Protein AF-A0A3M2TG57-F1 (afdb_monomer_lite)

Secondary structure (DSSP, 8-state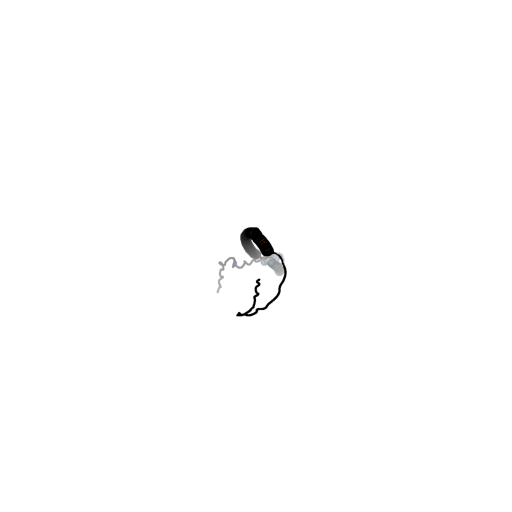):
-PPP------S-GGGSPPP------HHHHHHHHHHTT--HHHHHHHHHHHHHHHHHHHHHHHHH---HHHHHHHHHHHHHHHHHHHHHHHHHHHHHHHHHHHHHHHHHHHHHHHHHHHHHHHHHHHHHHHHHHHHHHHHHHHHHHHHHHHHHHHHHHHHHHHHHHHHHHHHHHHHHHHHHHHHHHHHHHHHHHHHHHHHHHHHHHHHHTTS--------------------------------------

Sequence (249 aa):
MPSQASTTSDAPPHLKPAPYVHHFDTYSLVRDLSKGGFTDDQSITVMKAVRGRLHNNLDLAKHSLISKSDVENESYLFQAACSELQSSLQTARTSEMQTQRASRTQLQHETDILSQRLNQELAGLKDDIKGMFNDHKMTTREHQRSIDTSVQELNYKITVSLNSDGKSEIEGLRWILTRRAAFAIAISAAMIIAFLKYNSMYKARKTEEAQKPKEPPAAEEVAEPRSVRDAALQSAAIIPEAHISESLG

Radius of gyration: 85.15 Å; chains: 1; bounding box: 132×45×233 Å

Structure (mmCIF, N/CA/C/O backbone):
data_AF-A0A3M2TG57-F1
#
_entry.id   AF-A0A3M2TG57-F1
#
loop_
_atom_site.group_PDB
_atom_site.id
_atom_site.type_symbol
_atom_site.label_atom_id
_atom_site.label_alt_id
_atom_site.label_comp_id
_atom_site.label_asym_id
_atom_site.label_entity_id
_atom_site.label_seq_id
_atom_site.pdbx_PDB_ins_code
_atom_site.Cartn_x
_atom_site.Cartn_y
_atom_site.Cartn_z
_atom_site.occupancy
_atom_site.B_iso_or_equiv
_atom_site.auth_seq_id
_atom_site.auth_comp_id
_atom_site.auth_asym_id
_atom_site.auth_atom_id
_atom_site.pdbx_PDB_model_num
ATOM 1 N N . MET A 1 1 ? -42.686 -39.644 77.410 1.00 38.31 1 MET A N 1
ATOM 2 C CA . MET A 1 1 ? -41.248 -39.290 77.458 1.00 38.31 1 MET A CA 1
ATOM 3 C C . MET A 1 1 ? -41.086 -37.851 76.991 1.00 38.31 1 MET A C 1
ATOM 5 O O . MET A 1 1 ? -41.834 -37.473 76.095 1.00 38.31 1 MET A O 1
ATOM 9 N N . PRO A 1 2 ? -40.171 -37.054 77.566 1.00 41.94 2 PRO A N 1
ATOM 10 C CA . PRO A 1 2 ? -39.850 -35.731 77.041 1.00 41.94 2 PRO A CA 1
ATOM 11 C C . PRO A 1 2 ? -38.943 -35.867 75.809 1.00 41.94 2 PRO A C 1
ATOM 13 O O . PRO A 1 2 ? -37.874 -36.468 75.898 1.00 41.94 2 PRO A O 1
ATOM 16 N N . SER A 1 3 ? -39.358 -35.315 74.667 1.00 44.16 3 SER A N 1
ATOM 17 C CA . SER A 1 3 ? -38.444 -35.127 73.533 1.00 44.16 3 SER A CA 1
ATOM 18 C C . SER A 1 3 ? -37.586 -33.890 73.797 1.00 44.16 3 SER A C 1
ATOM 20 O O . SER A 1 3 ? -38.110 -32.866 74.240 1.00 44.16 3 SER A O 1
ATOM 22 N N . GLN A 1 4 ? -36.275 -33.988 73.591 1.00 43.84 4 GLN A N 1
ATOM 23 C CA . GLN A 1 4 ? -35.340 -32.922 73.955 1.00 43.84 4 GLN A CA 1
ATOM 24 C C . GLN A 1 4 ? -35.357 -31.792 72.920 1.00 43.84 4 GLN A C 1
ATOM 26 O O . GLN A 1 4 ? -35.354 -32.039 71.716 1.00 43.84 4 GLN A O 1
ATOM 31 N N . ALA A 1 5 ? -35.322 -30.543 73.388 1.00 49.34 5 ALA A N 1
ATOM 32 C CA . ALA A 1 5 ? -35.118 -29.388 72.522 1.00 49.34 5 ALA A CA 1
ATOM 33 C C . ALA A 1 5 ? -33.648 -29.339 72.070 1.00 49.34 5 ALA A C 1
ATOM 35 O O . ALA A 1 5 ? -32.765 -28.966 72.841 1.00 49.34 5 ALA A O 1
ATOM 36 N N . SER A 1 6 ? -33.380 -29.731 70.824 1.00 45.38 6 SER A N 1
ATOM 37 C CA . SER A 1 6 ? -32.041 -29.694 70.232 1.00 45.38 6 SER A CA 1
ATOM 38 C C . SER A 1 6 ? -31.554 -28.251 70.057 1.00 45.38 6 SER A C 1
ATOM 40 O O . SER A 1 6 ? -32.124 -27.488 69.275 1.00 45.38 6 SER A O 1
ATOM 42 N N . THR A 1 7 ? -30.485 -27.875 70.756 1.00 51.09 7 THR A N 1
ATOM 43 C CA . THR A 1 7 ? -29.907 -26.524 70.724 1.00 51.09 7 THR A CA 1
ATOM 44 C C . THR A 1 7 ? -29.147 -26.260 69.420 1.00 51.09 7 THR A C 1
ATOM 46 O O . THR A 1 7 ? -27.980 -26.624 69.284 1.00 51.09 7 THR A O 1
ATOM 49 N N . THR A 1 8 ? -29.783 -25.591 68.458 1.00 52.75 8 THR A N 1
ATOM 50 C CA . THR A 1 8 ? -29.187 -25.223 67.159 1.00 52.75 8 THR A CA 1
ATOM 51 C C . THR A 1 8 ? -28.302 -23.969 67.260 1.00 52.75 8 THR A C 1
ATOM 53 O O . THR A 1 8 ? -28.629 -22.913 66.713 1.00 52.75 8 THR A O 1
ATOM 56 N N . SER A 1 9 ? -27.189 -24.047 67.994 1.00 57.78 9 SER A N 1
ATOM 57 C CA . SER A 1 9 ? -26.286 -22.905 68.224 1.00 57.78 9 SER A CA 1
ATOM 58 C C . SER A 1 9 ? -25.354 -22.596 67.041 1.00 57.78 9 SER A C 1
ATOM 60 O O . SER A 1 9 ? -25.116 -21.421 66.736 1.00 57.78 9 SER A O 1
ATOM 62 N N . ASP A 1 10 ? -24.877 -23.634 66.349 1.00 60.12 10 ASP A N 1
ATOM 63 C CA . ASP A 1 10 ? -23.669 -23.589 65.505 1.00 60.12 10 ASP A CA 1
ATOM 64 C C . ASP A 1 10 ? -23.936 -23.576 63.983 1.00 60.12 10 ASP A C 1
ATOM 66 O O . ASP A 1 10 ? -23.156 -24.064 63.172 1.00 60.12 10 ASP A O 1
ATOM 70 N N . ALA A 1 11 ? -25.079 -23.020 63.570 1.00 59.75 11 ALA A N 1
ATOM 71 C CA . ALA A 1 11 ? -25.351 -22.751 62.157 1.00 59.75 11 ALA A CA 1
ATOM 72 C C . ALA A 1 11 ? -24.683 -21.429 61.705 1.00 59.75 11 ALA A C 1
ATOM 74 O O . ALA A 1 11 ? -24.746 -20.442 62.458 1.00 59.75 11 ALA A O 1
ATOM 75 N N . PRO A 1 12 ? -24.124 -21.356 60.475 1.00 65.06 12 PRO A N 1
ATOM 76 C CA . PRO A 1 12 ? -23.645 -20.109 59.879 1.00 65.06 12 PRO A CA 1
ATOM 77 C C . PRO A 1 12 ? -24.710 -19.000 59.918 1.00 65.06 12 PRO A C 1
ATOM 79 O O . PRO A 1 12 ? -25.906 -19.298 59.851 1.00 65.06 12 PRO A O 1
ATOM 82 N N . PRO 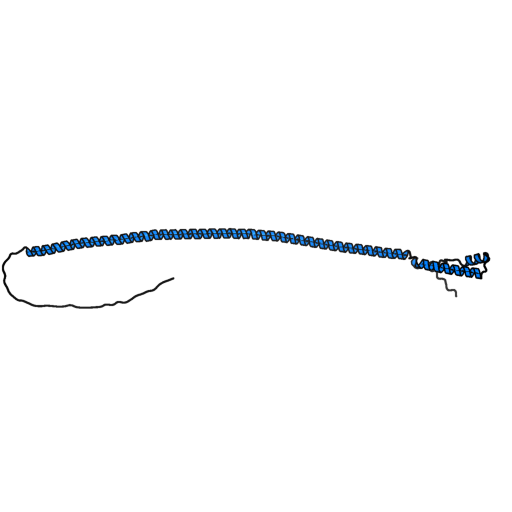A 1 13 ? -24.327 -17.710 59.988 1.00 63.16 13 PRO A N 1
ATOM 83 C CA . PRO A 1 13 ? -25.283 -16.615 60.182 1.00 63.16 13 PRO A CA 1
ATOM 84 C C . PRO A 1 13 ? -26.332 -16.491 59.063 1.00 63.16 13 PRO A C 1
ATOM 86 O O . PRO A 1 13 ? -27.421 -15.993 59.318 1.00 63.16 13 PRO A O 1
ATOM 89 N N . HIS A 1 14 ? -26.042 -16.996 57.859 1.00 62.19 14 HIS A N 1
ATOM 90 C CA . HIS A 1 14 ? -26.961 -17.037 56.716 1.00 62.19 14 HIS A CA 1
ATOM 91 C C . HIS A 1 14 ? -27.919 -18.252 56.705 1.00 62.19 14 HIS A C 1
ATOM 93 O O . HIS A 1 14 ? -28.794 -18.317 55.849 1.00 62.19 14 HIS A O 1
ATOM 99 N N . LEU A 1 15 ? -27.791 -19.199 57.646 1.00 65.00 15 LEU A N 1
ATOM 100 C CA . LEU A 1 15 ? -28.699 -20.351 57.816 1.00 65.00 15 LEU A CA 1
ATOM 101 C C . LEU A 1 15 ? -29.698 -20.178 58.976 1.00 65.00 15 LEU A C 1
ATOM 103 O O . LEU A 1 15 ? -30.540 -21.047 59.204 1.00 65.00 15 LEU A O 1
ATOM 107 N N . LYS A 1 16 ? -29.610 -19.082 59.737 1.00 64.62 16 LYS A N 1
ATOM 108 C CA . LYS A 1 16 ? -30.504 -18.819 60.871 1.00 64.62 16 LYS A CA 1
ATOM 109 C C . LYS A 1 16 ? -31.795 -18.161 60.357 1.00 64.62 16 LYS A C 1
ATOM 111 O O . LYS A 1 16 ? -31.700 -17.131 59.690 1.00 64.62 16 LYS A O 1
ATOM 116 N N . PRO A 1 17 ? -32.994 -18.714 60.638 1.00 66.94 17 PRO A N 1
ATOM 117 C CA . PRO A 1 17 ? -34.244 -18.080 60.230 1.00 66.94 17 PRO A CA 1
ATOM 118 C C . PRO A 1 17 ? -34.357 -16.700 60.884 1.00 66.94 17 PRO A C 1
ATOM 120 O O . PRO A 1 17 ? -34.005 -16.533 62.054 1.00 66.94 17 PRO A O 1
ATOM 123 N N . ALA A 1 18 ? -34.835 -15.712 60.124 1.00 68.62 18 ALA A N 1
ATOM 124 C CA . ALA A 1 18 ? -34.947 -14.339 60.605 1.00 68.62 18 ALA A CA 1
ATOM 125 C C . ALA A 1 18 ? -35.789 -14.280 61.901 1.00 68.62 18 ALA A C 1
ATOM 127 O O . ALA A 1 18 ? -36.860 -14.897 61.945 1.00 68.62 18 ALA A O 1
ATOM 128 N N . PRO A 1 19 ? -35.347 -13.556 62.951 1.00 75.06 19 PRO A N 1
ATOM 129 C CA . PRO A 1 19 ? -36.103 -13.438 64.193 1.00 75.06 19 PRO A CA 1
ATOM 130 C C . PRO A 1 19 ? -37.536 -12.963 63.937 1.00 75.06 19 PRO A C 1
ATOM 132 O O . PRO A 1 19 ? -37.755 -11.989 63.216 1.00 75.06 19 PRO A O 1
ATOM 135 N N . TYR A 1 20 ? -38.520 -13.641 64.531 1.00 70.81 20 TYR A N 1
ATOM 136 C CA . TYR A 1 20 ? -39.930 -13.314 64.328 1.00 70.81 20 TYR A CA 1
ATOM 137 C C . TYR A 1 20 ? -40.293 -11.995 65.031 1.00 70.81 20 TYR A C 1
ATOM 139 O O . TYR A 1 20 ? -40.631 -11.966 66.215 1.00 70.81 20 TYR A O 1
ATOM 147 N N . VAL A 1 21 ? -40.202 -10.885 64.295 1.00 78.50 21 VAL A N 1
ATOM 148 C CA . VAL A 1 21 ? -40.555 -9.550 64.791 1.00 78.50 21 VAL A CA 1
ATOM 149 C C . VAL A 1 21 ? -42.075 -9.427 64.912 1.00 78.50 21 VAL A C 1
ATOM 151 O O . VAL A 1 21 ? -42.814 -9.515 63.931 1.00 78.50 21 VAL A O 1
ATOM 154 N N . HIS A 1 22 ? -42.558 -9.190 66.131 1.00 79.94 22 HIS A N 1
ATOM 155 C CA . HIS A 1 22 ? -43.978 -8.993 66.406 1.00 79.94 22 HIS A CA 1
ATOM 156 C C . HIS A 1 22 ? -44.369 -7.516 66.233 1.00 79.94 22 HIS A C 1
ATOM 158 O O . HIS A 1 22 ? -44.373 -6.740 67.185 1.00 79.94 22 HIS A O 1
ATOM 164 N N . HIS A 1 23 ? -44.705 -7.133 65.000 1.00 81.31 23 HIS A N 1
ATOM 165 C CA . HIS A 1 23 ? -44.923 -5.743 64.568 1.00 81.31 23 HIS A CA 1
ATOM 166 C C . HIS A 1 23 ? -46.059 -4.964 65.275 1.00 81.31 23 HIS A C 1
ATOM 168 O O . HIS A 1 23 ? -46.211 -3.773 65.016 1.00 81.31 23 HIS A O 1
ATOM 174 N N . PHE A 1 24 ? -46.894 -5.598 66.112 1.00 89.19 24 PHE A N 1
ATOM 175 C CA . PHE A 1 24 ? -48.086 -4.962 66.692 1.00 89.19 24 PHE A CA 1
ATOM 176 C C . PHE A 1 24 ? -48.558 -5.639 67.989 1.00 89.19 24 PHE A C 1
ATOM 178 O O . PHE A 1 24 ? -49.204 -6.685 67.938 1.00 89.19 24 PHE A O 1
ATOM 185 N N . ASP A 1 25 ? -48.265 -5.056 69.158 1.00 91.19 25 ASP A N 1
ATOM 186 C CA . ASP A 1 25 ? -48.760 -5.568 70.447 1.00 91.19 25 ASP A CA 1
ATOM 187 C C . ASP A 1 25 ? -50.284 -5.392 70.579 1.00 91.19 25 ASP A C 1
ATOM 189 O O . ASP A 1 25 ? -50.805 -4.303 70.822 1.00 91.19 25 ASP A O 1
ATOM 193 N N . THR A 1 26 ? -51.003 -6.507 70.456 1.00 91.12 26 THR A N 1
ATOM 194 C CA . THR A 1 26 ? -52.459 -6.548 70.607 1.00 91.12 26 THR A CA 1
ATOM 195 C C . THR A 1 26 ? -52.948 -6.794 72.027 1.00 91.12 26 THR A C 1
ATOM 197 O O . THR A 1 26 ? -54.145 -6.658 72.264 1.00 91.12 26 THR A O 1
ATOM 200 N N . TYR A 1 27 ? -52.070 -7.156 72.963 1.00 90.81 27 TYR A N 1
ATOM 201 C CA . TYR A 1 27 ? -52.441 -7.323 74.367 1.00 90.81 27 TYR A CA 1
ATOM 202 C C . TYR A 1 27 ? -52.501 -5.965 75.070 1.00 90.81 27 TYR A C 1
ATOM 204 O O . TYR A 1 27 ? -53.526 -5.644 75.675 1.00 90.81 27 TYR A O 1
ATOM 212 N N . SER A 1 28 ? -51.464 -5.129 74.928 1.00 90.75 28 SER A N 1
ATOM 213 C CA . SER A 1 28 ? -51.485 -3.784 75.522 1.00 90.75 28 SER A CA 1
ATOM 214 C C . SER A 1 28 ? -52.604 -2.926 74.932 1.00 90.75 28 SER A C 1
ATOM 216 O O . SER A 1 28 ? -53.353 -2.331 75.699 1.00 90.75 28 SER A O 1
ATOM 218 N N . LEU A 1 29 ? -52.819 -2.953 73.608 1.00 91.81 29 LEU A N 1
ATOM 219 C CA . LEU A 1 29 ? -53.899 -2.182 72.979 1.00 91.81 29 LEU A CA 1
ATOM 220 C C . LEU A 1 29 ? -55.292 -2.543 73.526 1.00 91.81 29 LEU A C 1
ATOM 222 O O . LEU A 1 29 ? -56.057 -1.647 73.867 1.00 91.81 29 LEU A O 1
ATOM 226 N N . VAL A 1 30 ? -55.629 -3.835 73.641 1.00 93.94 30 VAL A N 1
ATOM 227 C CA . VAL A 1 30 ? -56.935 -4.258 74.188 1.00 93.94 30 VAL A CA 1
ATOM 228 C C . VAL A 1 30 ? -57.058 -3.868 75.661 1.00 93.94 30 VAL A C 1
ATOM 230 O O . VAL A 1 30 ? -58.085 -3.331 76.067 1.00 93.94 30 VAL A O 1
ATOM 233 N N . ARG A 1 31 ? -55.996 -4.069 76.450 1.00 92.56 31 ARG A N 1
ATOM 234 C CA . ARG A 1 31 ? -55.959 -3.702 77.872 1.00 92.56 31 ARG A CA 1
ATOM 235 C C . ARG A 1 31 ? -56.132 -2.197 78.093 1.00 92.56 31 ARG A C 1
ATOM 237 O O . ARG A 1 31 ? -56.771 -1.801 79.064 1.00 92.56 31 ARG A O 1
ATOM 244 N N . ASP A 1 32 ? -55.575 -1.366 77.220 1.00 92.94 32 ASP A N 1
ATOM 245 C CA . ASP A 1 32 ? -55.619 0.088 77.369 1.00 92.94 32 ASP A CA 1
ATOM 246 C C . ASP A 1 32 ? -56.917 0.700 76.800 1.00 92.94 32 ASP A C 1
ATOM 248 O O . ASP A 1 32 ? -57.403 1.683 77.358 1.00 92.94 32 ASP A O 1
ATOM 252 N N . LEU A 1 33 ? -57.566 0.069 75.809 1.00 91.62 33 LEU A N 1
ATOM 253 C CA . LEU A 1 33 ? -58.955 0.393 75.432 1.00 91.62 33 LEU A CA 1
ATOM 254 C C . LEU A 1 33 ? -59.965 -0.005 76.523 1.00 91.62 33 LEU A C 1
ATOM 256 O O . LEU A 1 33 ? -60.854 0.786 76.833 1.00 91.62 33 LEU A O 1
ATOM 260 N N . SER A 1 34 ? -59.798 -1.177 77.144 1.00 90.69 34 SER A N 1
ATOM 261 C CA . SER A 1 34 ? -60.660 -1.651 78.240 1.00 90.69 34 SER A CA 1
ATOM 262 C C . SER A 1 34 ? -60.588 -0.707 79.459 1.00 90.69 34 SER A C 1
ATOM 264 O O . SER A 1 34 ? -61.613 -0.256 79.970 1.00 90.69 34 SER A O 1
ATOM 266 N N . LYS A 1 35 ? -59.382 -0.237 79.835 1.00 92.75 35 LYS A N 1
ATOM 267 C CA . LYS A 1 35 ? -59.206 0.876 80.803 1.00 92.75 35 LYS A CA 1
ATOM 268 C C . LYS A 1 35 ? -59.867 2.189 80.363 1.00 92.75 35 LYS A C 1
ATOM 270 O O . LYS A 1 35 ? -60.261 2.981 81.212 1.00 92.75 35 LYS A O 1
ATOM 275 N N . GLY A 1 36 ? -59.941 2.439 79.056 1.00 89.06 36 GLY A N 1
ATOM 276 C CA . GLY A 1 36 ? -60.550 3.629 78.457 1.00 89.06 36 GLY A CA 1
ATOM 277 C C . GLY A 1 36 ? -62.083 3.634 78.455 1.00 89.06 36 GLY A C 1
ATOM 278 O O . GLY A 1 36 ? -62.670 4.580 77.935 1.00 89.06 36 GLY A O 1
ATOM 279 N N . GLY A 1 37 ? -62.735 2.608 79.015 1.00 90.44 37 GLY A N 1
ATOM 280 C CA . GLY A 1 37 ? -64.195 2.513 79.109 1.00 90.44 37 GLY A CA 1
ATOM 281 C C . GLY A 1 37 ? -64.879 1.826 77.923 1.00 90.44 37 GLY A C 1
ATOM 282 O O . GLY A 1 37 ? -66.108 1.818 77.861 1.00 90.44 37 GLY A O 1
ATOM 283 N N . PHE A 1 38 ? -64.120 1.233 76.996 1.00 91.56 38 PHE A N 1
ATOM 284 C CA . PHE A 1 38 ? -64.674 0.332 75.981 1.00 91.56 38 PHE A CA 1
ATOM 285 C C . PHE A 1 38 ? -64.942 -1.050 76.582 1.00 91.56 38 PHE A C 1
ATOM 287 O O . PHE A 1 38 ? -64.195 -1.512 77.443 1.00 91.56 38 PHE A O 1
ATOM 294 N N . THR A 1 39 ? -65.964 -1.759 76.095 1.00 93.38 39 THR A N 1
ATOM 295 C CA . THR A 1 39 ? -66.133 -3.176 76.461 1.00 93.38 39 THR A CA 1
ATOM 296 C C . THR A 1 39 ? -65.031 -4.031 75.830 1.00 93.38 39 THR A C 1
ATOM 298 O O . THR A 1 39 ? -64.423 -3.643 74.826 1.00 93.38 39 THR A O 1
ATOM 301 N N . ASP A 1 40 ? -64.769 -5.219 76.376 1.00 89.81 40 ASP A N 1
ATOM 302 C CA . ASP A 1 40 ? -63.719 -6.092 75.839 1.00 89.81 40 ASP A CA 1
ATOM 303 C C . ASP A 1 40 ? -64.014 -6.525 74.389 1.00 89.81 40 ASP A C 1
ATOM 305 O O . ASP A 1 40 ? -63.113 -6.495 73.553 1.00 89.81 40 ASP A O 1
ATOM 309 N N . ASP A 1 41 ? -65.274 -6.802 74.031 1.00 92.38 41 ASP A N 1
ATOM 310 C CA . ASP A 1 41 ? -65.673 -7.105 72.645 1.00 92.38 41 ASP A CA 1
ATOM 311 C C . ASP A 1 41 ? -65.427 -5.932 71.681 1.00 92.38 41 ASP A C 1
ATOM 313 O O . ASP A 1 41 ? -64.948 -6.130 70.557 1.00 92.38 41 ASP A O 1
ATOM 317 N N . GLN A 1 42 ? -65.704 -4.696 72.113 1.00 93.44 42 GLN A N 1
ATOM 318 C CA . GLN A 1 42 ? -65.393 -3.490 71.339 1.00 93.44 42 GLN A CA 1
ATOM 319 C C . GLN A 1 42 ? -63.875 -3.325 71.186 1.00 93.44 42 GLN A C 1
ATOM 321 O O . GLN A 1 42 ? -63.384 -3.122 70.074 1.00 93.44 42 GLN A O 1
ATOM 326 N N . SER A 1 43 ? -63.127 -3.498 72.276 1.00 94.38 43 SER A N 1
ATOM 327 C CA . SER A 1 43 ? -61.664 -3.401 72.322 1.00 94.38 43 SER A CA 1
ATOM 328 C C . SER A 1 43 ? -60.993 -4.429 71.403 1.00 94.38 43 SER A C 1
ATOM 330 O O . SER A 1 43 ? -60.105 -4.093 70.615 1.00 94.38 43 SER A O 1
ATOM 332 N N . ILE A 1 44 ? -61.471 -5.677 71.426 1.00 93.19 44 ILE A N 1
ATOM 333 C CA . ILE A 1 44 ? -61.042 -6.766 70.538 1.00 93.19 44 ILE A CA 1
ATOM 334 C C . ILE A 1 44 ? -61.401 -6.457 69.077 1.00 93.19 44 ILE A C 1
ATOM 336 O O . ILE A 1 44 ? -60.607 -6.742 68.178 1.00 93.19 44 ILE A O 1
ATOM 340 N N . THR A 1 45 ? -62.569 -5.866 68.816 1.00 95.00 45 THR A N 1
ATOM 341 C CA . THR A 1 45 ? -63.011 -5.510 67.457 1.00 95.00 45 THR A CA 1
ATOM 342 C C . THR A 1 45 ? -62.162 -4.384 66.861 1.00 95.00 45 THR A C 1
ATOM 344 O O . THR A 1 45 ? -61.684 -4.517 65.731 1.00 95.00 45 THR A O 1
ATOM 347 N N . VAL A 1 46 ? -61.879 -3.326 67.627 1.00 93.19 46 VAL A N 1
ATOM 348 C CA . VAL A 1 46 ? -60.974 -2.242 67.205 1.00 93.19 46 VAL A CA 1
ATOM 349 C C . VAL A 1 46 ? -59.555 -2.775 66.989 1.00 93.19 46 VAL A C 1
ATOM 351 O O . VAL A 1 46 ? -58.958 -2.509 65.946 1.00 93.19 46 VAL A O 1
ATOM 354 N N . MET A 1 47 ? -59.034 -3.605 67.899 1.00 94.19 47 MET A N 1
ATOM 355 C CA . MET A 1 47 ? -57.727 -4.253 67.735 1.00 94.19 47 MET A CA 1
ATOM 356 C C . MET A 1 47 ? -57.644 -5.085 66.445 1.00 94.19 47 MET A C 1
ATOM 358 O O . MET A 1 47 ? -56.654 -4.974 65.718 1.00 94.19 47 MET A O 1
ATOM 362 N N . LYS A 1 48 ? -58.681 -5.868 66.111 1.00 93.94 48 LYS A N 1
ATOM 363 C CA . LYS A 1 48 ? -58.746 -6.637 64.853 1.00 93.94 48 LYS A CA 1
ATOM 364 C C . LYS A 1 48 ? -58.732 -5.718 63.625 1.00 93.94 48 LYS A C 1
ATOM 366 O O . LYS A 1 48 ? -57.997 -5.995 62.677 1.00 93.94 48 LYS A O 1
ATOM 371 N N . ALA A 1 49 ? -59.486 -4.617 63.652 1.00 93.69 49 ALA A N 1
ATOM 372 C CA . ALA A 1 49 ? -59.529 -3.645 62.558 1.00 93.69 49 ALA A CA 1
ATOM 373 C C . ALA A 1 49 ? -58.175 -2.941 62.341 1.00 93.69 49 ALA A C 1
ATOM 375 O O . ALA A 1 49 ? -57.712 -2.835 61.202 1.00 93.69 49 ALA A O 1
ATOM 376 N N . VAL A 1 50 ? -57.502 -2.524 63.421 1.00 92.94 50 VAL A N 1
ATOM 377 C CA . VAL A 1 50 ? -56.157 -1.925 63.355 1.00 92.94 50 VAL A CA 1
ATOM 378 C C . VAL A 1 50 ? -55.125 -2.951 62.875 1.00 92.94 50 VAL A C 1
ATOM 380 O O . VAL A 1 50 ? -54.345 -2.635 61.978 1.00 92.94 50 VAL A O 1
ATOM 383 N N . ARG A 1 51 ? -55.168 -4.200 63.374 1.00 92.38 51 ARG A N 1
ATOM 384 C CA . ARG A 1 51 ? -54.295 -5.296 62.907 1.00 92.38 51 ARG A CA 1
ATOM 385 C C . ARG A 1 51 ? -54.429 -5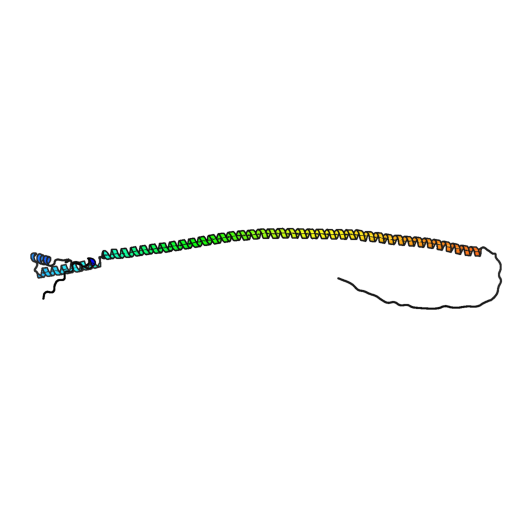.509 61.397 1.00 92.38 51 ARG A C 1
ATOM 387 O O . ARG A 1 51 ? -53.416 -5.602 60.713 1.00 92.38 51 ARG A O 1
ATOM 394 N N . GLY A 1 52 ? -55.660 -5.557 60.878 1.00 92.38 52 GLY A N 1
ATOM 395 C CA . GLY A 1 52 ? -55.928 -5.723 59.445 1.00 92.38 52 GLY A CA 1
ATOM 396 C C . GLY A 1 52 ? -55.437 -4.543 58.602 1.00 92.38 52 GLY A C 1
ATOM 397 O O . GLY A 1 52 ? -54.759 -4.742 57.597 1.00 92.38 52 GLY A O 1
ATOM 398 N N . ARG A 1 53 ? -55.700 -3.301 59.035 1.00 93.12 53 ARG A N 1
ATOM 399 C CA . ARG A 1 53 ? -55.191 -2.093 58.358 1.00 93.12 53 ARG A CA 1
ATOM 400 C C . ARG A 1 53 ? -53.664 -2.057 58.298 1.00 93.12 53 ARG A C 1
ATOM 402 O O . ARG A 1 53 ? -53.116 -1.767 57.236 1.00 93.12 53 ARG A O 1
ATOM 409 N N . LEU A 1 54 ? -52.998 -2.363 59.412 1.00 91.81 54 LEU A N 1
ATOM 410 C CA . LEU A 1 54 ? -51.540 -2.399 59.493 1.00 91.81 54 LEU A CA 1
ATOM 411 C C . LEU A 1 54 ? -50.957 -3.520 58.627 1.00 91.81 54 LEU A C 1
ATOM 413 O O . LEU A 1 54 ? -50.008 -3.272 57.893 1.00 91.81 54 LEU A O 1
ATOM 417 N N . HIS A 1 55 ? -51.544 -4.721 58.664 1.00 90.56 55 HIS A N 1
ATOM 418 C CA . HIS A 1 55 ? -51.105 -5.848 57.841 1.00 90.56 55 HIS A CA 1
ATOM 419 C C . HIS A 1 55 ? -51.133 -5.494 56.349 1.00 90.56 55 HIS A C 1
ATOM 421 O O . HIS A 1 55 ? -50.096 -5.575 55.701 1.00 90.56 55 HIS A O 1
ATOM 427 N N . ASN A 1 56 ? -52.262 -4.990 55.840 1.00 90.88 56 ASN A N 1
ATOM 428 C CA . ASN A 1 56 ? -52.405 -4.622 54.427 1.00 90.88 56 ASN A CA 1
ATOM 429 C C . ASN A 1 56 ? -51.418 -3.520 53.992 1.00 90.88 56 ASN A C 1
ATOM 431 O O . ASN A 1 56 ? -50.956 -3.520 52.854 1.00 90.88 56 ASN A O 1
ATOM 435 N N . ASN A 1 57 ? -51.091 -2.570 54.876 1.00 89.81 57 ASN A N 1
ATOM 436 C CA . ASN A 1 57 ? -50.125 -1.513 54.570 1.00 89.81 57 ASN A CA 1
ATOM 437 C C . ASN A 1 57 ? -48.670 -2.015 54.608 1.00 89.81 57 ASN A C 1
ATOM 439 O O . ASN A 1 57 ? -47.877 -1.628 53.755 1.00 89.81 57 ASN A O 1
ATOM 443 N N . LEU A 1 58 ? -48.338 -2.905 55.546 1.00 88.69 58 LEU A N 1
ATOM 444 C CA . LEU A 1 58 ? -47.016 -3.527 55.668 1.00 88.69 58 LEU A CA 1
ATOM 445 C C . LEU A 1 58 ? -46.748 -4.490 54.495 1.00 88.69 58 LEU A C 1
ATOM 447 O O . LEU A 1 58 ? -45.632 -4.546 53.987 1.00 88.69 58 LEU A O 1
ATOM 451 N N . ASP A 1 59 ? -47.774 -5.195 54.017 1.00 87.00 59 ASP A N 1
ATOM 452 C CA . ASP A 1 59 ? -47.685 -6.076 52.847 1.00 87.00 59 ASP A CA 1
ATOM 453 C C . ASP A 1 59 ? -47.509 -5.283 51.539 1.00 87.00 59 ASP A C 1
ATOM 455 O O . ASP A 1 59 ? -46.603 -5.563 50.754 1.00 87.00 59 ASP A O 1
ATOM 459 N N . LEU A 1 60 ? -48.269 -4.193 51.363 1.00 89.31 60 LEU A N 1
ATOM 460 C CA . LEU A 1 60 ? -48.045 -3.232 50.275 1.00 89.31 60 LEU A CA 1
ATOM 461 C C . LEU A 1 60 ? -46.629 -2.633 50.328 1.00 89.31 60 LEU A C 1
ATOM 463 O O . LEU A 1 60 ? -45.962 -2.544 49.298 1.00 89.31 60 LEU A O 1
ATOM 467 N N . ALA A 1 61 ? -46.148 -2.265 51.521 1.00 87.06 61 ALA A N 1
ATOM 468 C CA . ALA A 1 61 ? -44.796 -1.748 51.704 1.00 87.06 61 ALA A CA 1
ATOM 469 C C . ALA A 1 61 ? -43.741 -2.779 51.269 1.00 87.06 61 ALA A C 1
ATOM 471 O O . ALA A 1 61 ? -42.875 -2.439 50.467 1.00 87.06 61 ALA A O 1
ATOM 472 N N . LYS A 1 62 ? -43.857 -4.044 51.701 1.00 83.44 62 LYS A N 1
ATOM 473 C CA . LYS A 1 62 ? -42.978 -5.148 51.267 1.00 83.44 62 LYS A CA 1
ATOM 474 C C . LYS A 1 62 ? -42.964 -5.351 49.753 1.00 83.44 62 LYS A C 1
ATOM 476 O O . LYS A 1 62 ? -41.902 -5.598 49.200 1.00 83.44 62 LYS A O 1
ATOM 481 N N . HIS A 1 63 ? -44.110 -5.235 49.082 1.00 82.12 63 HIS A N 1
ATOM 482 C CA . HIS A 1 63 ? -44.169 -5.344 47.621 1.00 82.12 63 HIS A CA 1
ATOM 483 C C . HIS A 1 63 ? -43.587 -4.121 46.891 1.00 82.12 63 HIS A C 1
ATOM 485 O O . HIS A 1 63 ? -43.145 -4.253 45.753 1.00 82.12 63 HIS A O 1
ATOM 491 N N . SER A 1 64 ? -43.565 -2.945 47.528 1.00 80.50 64 SER A N 1
ATOM 492 C CA . SER A 1 64 ? -42.975 -1.717 46.966 1.00 80.50 64 SER A CA 1
ATOM 493 C C . SER A 1 64 ? -41.480 -1.525 47.262 1.00 80.50 64 SER A C 1
ATOM 495 O O . SER A 1 64 ? -40.810 -0.766 46.563 1.00 80.50 64 SER A O 1
ATOM 497 N N . LEU A 1 65 ? -40.954 -2.181 48.301 1.00 82.88 65 LEU A N 1
ATOM 498 C CA . LEU A 1 65 ? -39.582 -2.021 48.780 1.00 82.88 65 LEU A CA 1
ATOM 499 C C . LEU A 1 65 ? -38.708 -3.179 48.289 1.00 82.88 65 LEU A C 1
ATOM 501 O O . LEU A 1 65 ? -38.718 -4.264 48.865 1.00 82.88 65 LEU A O 1
ATOM 505 N N . ILE A 1 66 ? -37.913 -2.917 47.251 1.00 80.50 66 ILE A N 1
ATOM 506 C CA . ILE A 1 66 ? -36.848 -3.825 46.803 1.00 80.50 66 ILE A CA 1
ATOM 507 C C . ILE A 1 66 ? -35.828 -3.985 47.941 1.00 80.50 66 ILE A C 1
ATOM 509 O O . ILE A 1 66 ? -35.458 -2.998 48.588 1.00 80.50 66 ILE A O 1
ATOM 513 N N . SER A 1 67 ? -35.363 -5.211 48.207 1.00 83.44 67 SER A N 1
ATOM 514 C CA . SER A 1 67 ? -34.371 -5.430 49.261 1.00 83.44 67 SER A CA 1
ATOM 515 C C . SER A 1 67 ? -33.024 -4.820 48.876 1.00 83.44 67 SER A C 1
ATOM 517 O O . SER A 1 67 ? -32.611 -4.842 47.716 1.00 83.44 67 SER A O 1
ATOM 519 N N . LYS A 1 68 ? -32.284 -4.331 49.878 1.00 86.88 68 LYS A N 1
ATOM 520 C CA . LYS A 1 68 ? -30.913 -3.830 49.698 1.00 86.88 68 LYS A CA 1
ATOM 521 C C . LYS A 1 68 ? -30.007 -4.880 49.038 1.00 86.88 68 LYS A C 1
ATOM 523 O O . LYS A 1 68 ? -29.196 -4.518 48.194 1.00 86.88 68 LYS A O 1
ATOM 528 N N . SER A 1 69 ? -30.196 -6.161 49.375 1.00 87.62 69 SER A N 1
ATOM 529 C CA . SER A 1 69 ? -29.492 -7.294 48.754 1.00 87.62 69 SER A CA 1
ATOM 530 C C . SER A 1 69 ? -29.658 -7.348 47.241 1.00 87.62 69 SER A C 1
ATOM 532 O O . SER A 1 69 ? -28.713 -7.681 46.535 1.00 87.62 69 SER A O 1
ATOM 534 N N . ASP A 1 70 ? -30.849 -7.019 46.751 1.00 89.19 70 ASP A N 1
ATOM 535 C CA . ASP A 1 70 ? -31.237 -7.251 45.365 1.00 89.19 70 ASP A CA 1
ATOM 536 C C . ASP A 1 70 ? -30.714 -6.094 44.508 1.00 89.19 70 ASP A C 1
ATOM 538 O O . ASP A 1 70 ? -30.112 -6.316 43.463 1.00 89.19 70 ASP A O 1
ATOM 542 N N . VAL A 1 71 ? -30.820 -4.858 45.017 1.00 92.69 71 VAL A N 1
ATOM 543 C CA . VAL A 1 71 ? -30.173 -3.678 44.415 1.00 92.69 71 VAL A CA 1
ATOM 544 C C . VAL A 1 71 ? -28.653 -3.857 44.353 1.00 92.69 71 VAL A C 1
ATOM 546 O O . VAL A 1 71 ? -28.042 -3.555 43.329 1.00 92.69 71 VAL A O 1
ATOM 549 N N . GLU A 1 72 ? -28.032 -4.370 45.421 1.00 93.44 72 GLU A N 1
ATOM 550 C CA . GLU A 1 72 ? -26.594 -4.652 45.425 1.00 93.44 72 GLU A CA 1
ATOM 551 C C . GLU A 1 72 ? -26.240 -5.763 44.421 1.00 93.44 72 GLU A C 1
ATOM 553 O O . GLU A 1 72 ? -25.335 -5.557 43.612 1.00 93.44 72 GLU A O 1
ATOM 558 N N . ASN A 1 73 ? -26.988 -6.873 44.378 1.00 93.81 73 ASN A N 1
ATOM 559 C CA . ASN A 1 73 ? -26.796 -7.959 43.407 1.00 93.81 73 ASN A CA 1
ATOM 560 C C . ASN A 1 73 ? -26.870 -7.473 41.952 1.00 93.81 73 ASN A C 1
ATOM 562 O O . ASN A 1 73 ? -25.926 -7.686 41.189 1.00 93.81 73 ASN A O 1
ATOM 566 N N . GLU A 1 74 ? -27.941 -6.768 41.579 1.00 94.88 74 GLU A N 1
ATOM 567 C CA . GLU A 1 74 ? -28.098 -6.244 40.218 1.00 94.88 74 GLU A CA 1
ATOM 568 C C . GLU A 1 74 ? -27.007 -5.219 39.876 1.00 94.88 74 GLU A C 1
ATOM 570 O O . GLU A 1 74 ? -26.502 -5.208 38.752 1.00 94.88 74 GLU A O 1
ATOM 575 N N . SER A 1 75 ? -26.561 -4.409 40.846 1.00 96.25 75 SER A N 1
ATOM 576 C CA . SER A 1 75 ? -25.435 -3.490 40.634 1.00 96.25 75 SER A CA 1
ATOM 577 C C . SER A 1 75 ? -24.109 -4.223 40.382 1.00 96.25 75 SER A C 1
ATOM 579 O O . SER A 1 75 ? -23.338 -3.800 39.519 1.00 96.25 75 SER A O 1
ATOM 581 N N . TYR A 1 76 ? -23.860 -5.353 41.058 1.00 97.31 76 TYR A N 1
ATOM 582 C CA . TYR A 1 76 ? -22.682 -6.190 40.810 1.00 97.31 76 TYR A CA 1
ATOM 583 C C . TYR A 1 76 ? -22.748 -6.875 39.440 1.00 97.31 76 TYR A C 1
ATOM 585 O O . TYR A 1 76 ? -21.748 -6.870 38.721 1.00 97.31 76 TYR A O 1
ATOM 593 N N . LEU A 1 77 ? -23.909 -7.412 39.049 1.00 97.94 77 LEU A N 1
ATOM 594 C CA . LEU A 1 77 ? -24.112 -8.022 37.728 1.00 97.94 77 LEU A CA 1
ATOM 595 C C . LEU A 1 77 ? -23.926 -6.997 36.600 1.00 97.94 77 LEU A C 1
ATOM 597 O O . LEU A 1 77 ? -23.202 -7.262 35.638 1.00 97.94 77 LEU A O 1
ATOM 601 N N . PHE A 1 78 ? -24.500 -5.800 36.744 1.00 98.19 78 PHE A N 1
ATOM 602 C CA . PHE A 1 78 ? -24.320 -4.704 35.791 1.00 98.19 78 PHE A CA 1
ATOM 603 C C . PHE A 1 78 ? -22.852 -4.260 35.688 1.00 98.19 78 PHE A C 1
ATOM 605 O O . PHE A 1 78 ? -22.324 -4.115 34.583 1.00 98.19 78 PHE A O 1
ATOM 612 N N . GLN A 1 79 ? -22.163 -4.092 36.822 1.00 97.88 79 GLN A N 1
ATOM 613 C CA . GLN A 1 79 ? -20.752 -3.698 36.844 1.00 97.88 79 GLN A CA 1
ATOM 614 C C . GLN A 1 79 ? -19.838 -4.776 36.233 1.00 97.88 79 GLN A C 1
ATOM 616 O O . GLN A 1 79 ? -18.880 -4.441 35.532 1.00 97.88 79 GLN A O 1
ATOM 621 N N . ALA A 1 80 ? -20.144 -6.061 36.446 1.00 98.38 80 ALA A N 1
ATOM 622 C CA . ALA A 1 80 ? -19.439 -7.174 35.813 1.00 98.38 80 ALA A CA 1
ATOM 623 C C . ALA A 1 80 ? -19.628 -7.165 34.286 1.00 98.38 80 ALA A C 1
ATOM 625 O O . ALA A 1 80 ? -18.637 -7.177 33.554 1.00 98.38 80 ALA A O 1
ATOM 626 N N . ALA A 1 81 ? -20.870 -7.036 33.808 1.00 98.25 81 ALA A N 1
ATOM 627 C CA . ALA A 1 81 ? -21.181 -6.951 32.380 1.00 98.25 81 ALA A CA 1
ATOM 628 C C . ALA A 1 81 ? -20.528 -5.727 31.706 1.00 98.25 81 ALA A C 1
ATOM 630 O O . ALA A 1 81 ? -20.020 -5.828 30.589 1.00 98.25 81 ALA A O 1
ATOM 631 N N . CYS A 1 82 ? -20.461 -4.580 32.393 1.00 98.00 82 CYS A N 1
ATOM 632 C CA . CYS A 1 82 ? -19.736 -3.402 31.905 1.00 98.00 82 CYS A CA 1
ATOM 633 C C . CYS A 1 82 ? -18.223 -3.653 31.785 1.00 98.00 82 CYS A C 1
ATOM 635 O O . CYS A 1 82 ? -17.607 -3.223 30.809 1.00 98.00 82 CYS A O 1
ATOM 637 N N . SER A 1 83 ? -17.626 -4.371 32.741 1.00 98.12 83 SER A N 1
ATOM 638 C CA . SER A 1 83 ? -16.204 -4.743 32.713 1.00 98.12 83 SER A CA 1
ATOM 639 C C . SER A 1 83 ? -15.890 -5.730 31.578 1.00 98.12 83 SER A C 1
ATOM 641 O O . SER A 1 83 ? -14.910 -5.558 30.848 1.00 98.12 83 SER A O 1
ATOM 643 N N . GLU A 1 84 ? -16.758 -6.720 31.353 1.00 98.12 84 GLU A N 1
ATOM 644 C CA . GLU A 1 84 ? -16.645 -7.670 30.238 1.00 98.12 84 GLU A CA 1
ATOM 645 C C . GLU A 1 84 ? -16.816 -6.979 28.872 1.00 98.12 84 GLU A C 1
ATOM 647 O O . GLU A 1 84 ? -16.021 -7.205 27.952 1.00 98.12 84 GLU A O 1
ATOM 652 N N . LEU A 1 85 ? -17.780 -6.061 28.748 1.00 98.25 85 LEU A N 1
ATOM 653 C CA . LEU A 1 85 ? -17.966 -5.239 27.549 1.00 98.25 85 LEU A CA 1
ATOM 654 C C . LEU A 1 85 ? -16.753 -4.329 27.282 1.00 98.25 85 LEU A C 1
ATOM 656 O O . LEU A 1 85 ? -16.315 -4.197 26.140 1.00 98.25 85 LEU A O 1
ATOM 660 N N . GLN A 1 86 ? -16.163 -3.735 28.323 1.00 98.19 86 GLN A N 1
ATOM 661 C CA . GLN A 1 86 ? -14.945 -2.933 28.191 1.00 98.19 86 GLN A CA 1
ATOM 662 C C . GLN A 1 86 ? -13.743 -3.791 27.757 1.00 98.19 86 GLN A C 1
ATOM 664 O O . GLN A 1 86 ? -12.975 -3.376 26.886 1.00 98.19 86 GLN A O 1
ATOM 669 N N . SER A 1 87 ? -13.594 -4.991 28.325 1.00 98.31 87 SER A N 1
ATOM 670 C CA . SER A 1 87 ? -12.520 -5.937 27.995 1.00 98.31 87 SER A CA 1
ATOM 671 C C . SER A 1 87 ? -12.623 -6.452 26.553 1.00 98.31 87 SER A C 1
ATOM 673 O O . SER A 1 87 ? -11.648 -6.412 25.794 1.00 98.31 87 SER A O 1
ATOM 675 N N . SER A 1 88 ? -13.821 -6.859 26.128 1.00 98.31 88 SER A N 1
ATOM 676 C CA . SER A 1 88 ? -14.087 -7.314 24.757 1.00 98.31 88 SER A CA 1
ATOM 677 C C . SER A 1 88 ? -13.929 -6.187 23.728 1.00 98.31 88 SER A C 1
ATOM 679 O O . SER A 1 88 ? -13.269 -6.395 22.709 1.00 98.31 88 SER A O 1
ATOM 681 N N . LEU A 1 89 ? -14.405 -4.968 24.013 1.00 98.44 89 LEU A N 1
ATOM 682 C CA . LEU A 1 89 ? -14.183 -3.791 23.160 1.00 98.44 89 LEU A CA 1
ATOM 683 C C . LEU A 1 89 ? -12.692 -3.442 23.024 1.00 98.44 89 LEU A C 1
ATOM 685 O O . LEU A 1 89 ? -12.227 -3.128 21.926 1.00 98.44 89 LEU A O 1
ATOM 689 N N . GLN A 1 90 ? -11.928 -3.504 24.117 1.00 98.38 90 GLN A N 1
ATOM 690 C CA . GLN A 1 90 ? -10.485 -3.255 24.089 1.00 98.38 90 GLN A CA 1
ATOM 691 C C . GLN A 1 90 ? -9.739 -4.347 23.305 1.00 98.38 90 GLN A C 1
ATOM 693 O O . GLN A 1 90 ? -8.814 -4.043 22.548 1.00 98.38 90 GLN A O 1
ATOM 698 N N . THR A 1 91 ? -10.172 -5.604 23.423 1.00 98.25 91 THR A N 1
ATOM 699 C CA . THR A 1 91 ? -9.639 -6.740 22.652 1.00 98.25 91 THR A CA 1
ATOM 700 C C . THR A 1 91 ? -9.946 -6.595 21.157 1.00 98.25 91 THR A C 1
ATOM 702 O O . THR A 1 91 ? -9.052 -6.754 20.328 1.00 98.25 91 THR A O 1
ATOM 705 N N . ALA A 1 92 ? -11.169 -6.197 20.793 1.00 98.38 92 ALA A N 1
ATOM 706 C CA . ALA A 1 92 ? -11.551 -5.934 19.405 1.00 98.38 92 ALA A CA 1
ATOM 707 C C . ALA A 1 92 ? -10.724 -4.791 18.789 1.00 98.38 92 ALA A C 1
ATOM 709 O O . ALA A 1 92 ? -10.102 -4.978 17.745 1.00 98.38 92 ALA A O 1
ATOM 710 N N . ARG A 1 93 ? -10.629 -3.642 19.477 1.00 98.44 93 ARG A N 1
ATOM 711 C CA . ARG A 1 93 ? -9.833 -2.481 19.031 1.00 98.44 93 ARG A CA 1
ATOM 712 C C . ARG A 1 93 ? -8.344 -2.785 18.895 1.00 98.44 93 ARG A C 1
ATOM 714 O O . ARG A 1 93 ? -7.696 -2.285 17.979 1.00 98.44 93 ARG A O 1
ATOM 721 N N . THR A 1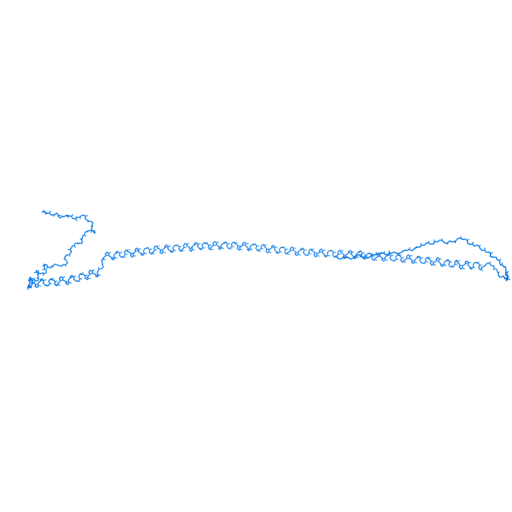 94 ? -7.776 -3.569 19.811 1.00 98.38 94 THR A N 1
ATOM 722 C CA . THR A 1 94 ? -6.358 -3.949 19.721 1.00 98.38 94 THR A CA 1
ATOM 723 C C . THR A 1 94 ? -6.117 -4.950 18.596 1.00 98.38 94 THR A C 1
ATOM 725 O O . THR A 1 94 ? -5.140 -4.784 17.873 1.00 98.38 94 THR A O 1
ATOM 728 N N . SER A 1 95 ? -7.023 -5.907 18.373 1.00 98.38 95 SER A N 1
ATOM 729 C CA . SER A 1 95 ? -6.987 -6.804 17.210 1.00 98.38 95 SER A CA 1
ATOM 730 C C . SER A 1 95 ? -7.021 -6.017 15.891 1.00 98.38 95 SER A C 1
ATOM 732 O O . SER A 1 95 ? -6.078 -6.097 15.103 1.00 98.38 95 SER A O 1
ATOM 734 N N . GLU A 1 96 ? -8.024 -5.150 15.710 1.00 98.44 96 GLU A N 1
ATOM 735 C CA . GLU A 1 96 ? -8.180 -4.282 14.532 1.00 98.44 96 GLU A CA 1
ATOM 736 C C . GLU A 1 96 ? -6.936 -3.412 14.284 1.00 98.44 96 GLU A C 1
ATOM 738 O O . GLU A 1 96 ? -6.417 -3.362 13.167 1.00 98.44 96 GLU A O 1
ATOM 743 N N . MET A 1 97 ? -6.392 -2.783 15.332 1.00 98.50 97 MET A N 1
ATOM 744 C CA . MET A 1 97 ? -5.182 -1.963 15.229 1.00 98.50 97 MET A CA 1
ATOM 745 C C . MET A 1 97 ? -3.951 -2.778 14.802 1.00 98.50 97 MET A C 1
ATOM 747 O O . MET A 1 97 ? -3.121 -2.271 14.044 1.00 98.50 97 MET A O 1
ATOM 751 N N . GLN A 1 98 ? -3.808 -4.028 15.254 1.00 98.19 98 GLN A N 1
ATOM 752 C CA . GLN A 1 98 ? -2.700 -4.890 14.826 1.00 98.19 98 GLN A CA 1
ATOM 753 C C . GLN A 1 98 ? -2.898 -5.380 13.382 1.00 98.19 98 GLN A C 1
ATOM 755 O O . GLN A 1 98 ? -1.932 -5.378 12.619 1.00 98.19 98 GLN A O 1
ATOM 760 N N . THR A 1 99 ? -4.128 -5.692 12.957 1.00 98.38 99 THR A N 1
ATOM 761 C CA . THR A 1 99 ? -4.451 -5.986 11.548 1.00 98.38 99 THR A CA 1
ATOM 762 C C . THR A 1 99 ? -4.142 -4.791 10.640 1.00 98.38 99 THR A C 1
ATOM 764 O O . THR A 1 99 ? -3.485 -4.954 9.611 1.00 98.38 99 THR A O 1
ATOM 767 N N . GLN A 1 100 ? -4.528 -3.574 11.041 1.00 98.44 100 GLN A N 1
ATOM 768 C CA . GLN A 1 100 ? -4.233 -2.346 10.297 1.00 98.44 100 GLN A CA 1
ATOM 769 C C . GLN A 1 100 ? -2.720 -2.080 10.206 1.00 98.44 100 GLN A C 1
ATOM 771 O O . GLN A 1 100 ? -2.224 -1.683 9.150 1.00 98.44 100 GLN A O 1
ATOM 776 N N . ARG A 1 101 ? -1.966 -2.328 11.286 1.00 98.38 101 ARG A N 1
ATOM 777 C CA . ARG A 1 101 ? -0.496 -2.231 11.288 1.00 98.38 101 ARG A CA 1
ATOM 778 C C . ARG A 1 101 ? 0.144 -3.253 10.352 1.00 98.38 101 ARG A C 1
ATOM 780 O O . ARG A 1 101 ? 0.977 -2.859 9.544 1.00 98.38 101 ARG A O 1
ATOM 787 N N . ALA A 1 102 ? -0.273 -4.518 10.413 1.00 98.25 102 ALA A N 1
ATOM 788 C CA . ALA A 1 102 ? 0.235 -5.573 9.537 1.00 98.25 102 ALA A CA 1
ATOM 789 C C . ALA A 1 102 ? -0.026 -5.251 8.055 1.00 98.25 102 ALA A C 1
ATOM 791 O O . ALA A 1 102 ? 0.904 -5.277 7.251 1.00 98.25 102 ALA A O 1
ATOM 792 N N . SER A 1 103 ? -1.255 -4.844 7.718 1.00 98.25 103 SER A N 1
ATOM 793 C CA . SER A 1 103 ? -1.623 -4.396 6.369 1.00 98.25 103 SER A CA 1
ATOM 794 C C . SER A 1 103 ? -0.784 -3.196 5.909 1.00 98.25 103 SER A C 1
ATOM 796 O O . SER A 1 103 ? -0.270 -3.202 4.793 1.00 98.25 103 SER A O 1
ATOM 798 N N . ARG A 1 104 ? -0.558 -2.196 6.773 1.00 98.50 104 ARG A N 1
ATOM 799 C CA . ARG A 1 104 ? 0.305 -1.047 6.452 1.00 98.50 104 ARG A CA 1
ATOM 800 C C . ARG A 1 104 ? 1.759 -1.458 6.198 1.00 98.50 104 ARG A C 1
ATOM 802 O O . ARG A 1 104 ? 2.365 -0.943 5.263 1.00 98.50 104 ARG A O 1
ATOM 809 N N . THR A 1 105 ? 2.319 -2.362 7.002 1.00 98.25 105 THR A N 1
ATOM 810 C CA . THR A 1 105 ? 3.685 -2.876 6.805 1.00 98.25 105 THR A CA 1
ATOM 811 C C . THR A 1 105 ? 3.801 -3.677 5.507 1.00 98.25 105 THR A C 1
ATOM 813 O O . THR A 1 105 ? 4.778 -3.501 4.782 1.00 98.25 105 THR A O 1
ATOM 816 N N . GLN A 1 106 ? 2.795 -4.491 5.171 1.00 98.31 106 GLN A N 1
ATOM 817 C CA . GLN A 1 106 ? 2.735 -5.203 3.893 1.00 98.31 106 GLN A CA 1
ATOM 818 C C . GLN A 1 106 ? 2.683 -4.229 2.706 1.00 98.31 106 GLN A C 1
ATOM 820 O O . GLN A 1 106 ? 3.520 -4.327 1.814 1.00 98.31 106 GLN A O 1
ATOM 825 N N . LEU A 1 107 ? 1.769 -3.252 2.720 1.00 98.50 107 LEU A N 1
ATOM 826 C CA . LEU A 1 107 ? 1.636 -2.256 1.647 1.00 98.50 107 LEU A CA 1
ATOM 827 C C . LEU A 1 107 ? 2.907 -1.415 1.462 1.00 98.50 107 LEU A C 1
ATOM 829 O O . LEU A 1 107 ? 3.257 -1.066 0.335 1.00 98.50 107 LEU A O 1
ATOM 833 N N . GLN A 1 108 ? 3.624 -1.106 2.547 1.00 98.38 108 GLN A N 1
ATOM 834 C CA . GLN A 1 108 ? 4.921 -0.435 2.463 1.00 98.38 108 GLN A CA 1
ATOM 835 C C . GLN A 1 108 ? 5.962 -1.327 1.766 1.00 98.38 108 GLN A C 1
ATOM 837 O O . GLN A 1 108 ? 6.580 -0.889 0.803 1.00 98.38 108 GLN A O 1
ATOM 842 N N . HIS A 1 109 ? 6.086 -2.592 2.173 1.00 98.62 109 HIS A N 1
ATOM 843 C CA . HIS A 1 109 ? 6.999 -3.558 1.552 1.00 98.62 109 HIS A CA 1
ATOM 844 C C . HIS A 1 109 ? 6.671 -3.826 0.067 1.00 98.62 109 HIS A C 1
ATOM 846 O O . HIS A 1 109 ? 7.572 -3.913 -0.764 1.00 98.62 109 HIS A O 1
ATOM 852 N N . GLU A 1 110 ? 5.388 -3.895 -0.299 1.00 98.50 110 GLU A N 1
ATOM 853 C CA . GLU A 1 110 ? 4.940 -3.986 -1.698 1.00 98.50 110 GLU A CA 1
ATOM 854 C C . GLU A 1 110 ? 5.288 -2.720 -2.499 1.00 98.50 110 GLU A C 1
ATOM 856 O O . GLU A 1 110 ? 5.708 -2.818 -3.654 1.00 98.50 110 GLU A O 1
ATOM 861 N N . THR A 1 111 ? 5.190 -1.537 -1.881 1.00 98.62 111 THR A N 1
ATOM 862 C CA . THR A 1 111 ? 5.610 -0.259 -2.485 1.00 98.62 111 THR A CA 1
ATOM 863 C C . THR A 1 111 ? 7.125 -0.210 -2.697 1.00 98.62 111 THR A C 1
ATOM 865 O O . THR A 1 111 ? 7.579 0.215 -3.761 1.00 98.62 111 THR A O 1
ATOM 868 N N . ASP A 1 112 ? 7.912 -0.687 -1.730 1.00 98.56 112 ASP A N 1
ATOM 869 C CA . ASP A 1 112 ? 9.374 -0.747 -1.818 1.00 98.56 112 ASP A CA 1
ATOM 870 C C . ASP A 1 112 ? 9.827 -1.725 -2.923 1.00 98.56 112 ASP A C 1
ATOM 872 O O . ASP A 1 112 ? 10.678 -1.373 -3.745 1.00 98.56 112 ASP A O 1
ATOM 876 N N . ILE A 1 113 ? 9.191 -2.901 -3.033 1.00 98.44 113 ILE A N 1
ATOM 877 C CA . ILE A 1 113 ? 9.410 -3.855 -4.139 1.00 98.44 113 ILE A CA 1
ATOM 878 C C . ILE A 1 113 ? 9.046 -3.233 -5.492 1.00 98.44 113 ILE A C 1
ATOM 880 O O . ILE A 1 113 ? 9.823 -3.341 -6.445 1.00 98.44 113 ILE A O 1
ATOM 884 N N . LEU A 1 114 ? 7.886 -2.576 -5.601 1.00 98.50 114 LEU A N 1
ATOM 885 C CA . LEU A 1 114 ? 7.452 -1.936 -6.846 1.00 98.50 114 LEU A CA 1
ATOM 886 C C . LEU A 1 114 ? 8.409 -0.808 -7.258 1.00 98.50 114 LEU A C 1
ATOM 888 O O . LEU A 1 114 ? 8.745 -0.692 -8.435 1.00 98.50 114 LEU A O 1
ATOM 892 N N . SER A 1 115 ? 8.897 -0.026 -6.293 1.00 98.25 115 SER A N 1
ATOM 893 C CA . SER A 1 115 ? 9.907 1.013 -6.504 1.00 98.25 115 SER A CA 1
ATOM 894 C C . SER A 1 115 ? 11.235 0.425 -6.992 1.00 98.25 115 SER A C 1
ATOM 896 O O . SER A 1 115 ? 11.773 0.880 -8.006 1.00 98.25 115 SER A O 1
ATOM 898 N N . GLN A 1 116 ? 11.747 -0.628 -6.344 1.00 98.31 116 GLN A N 1
ATOM 899 C CA . GLN A 1 116 ? 12.967 -1.314 -6.782 1.00 98.31 116 GLN A CA 1
ATOM 900 C C . GLN A 1 116 ? 12.810 -1.874 -8.203 1.00 98.31 116 GLN A C 1
ATOM 902 O O . GLN A 1 116 ? 13.687 -1.673 -9.047 1.00 98.31 116 GLN A O 1
ATOM 907 N N . ARG A 1 117 ? 11.676 -2.525 -8.487 1.00 98.50 117 ARG A N 1
ATOM 908 C CA . ARG A 1 117 ? 11.375 -3.104 -9.799 1.00 98.50 117 ARG A CA 1
ATOM 909 C C . ARG A 1 117 ? 11.267 -2.038 -10.890 1.00 98.50 117 ARG A C 1
ATOM 911 O O . ARG A 1 117 ? 11.890 -2.205 -11.933 1.00 98.50 117 ARG A O 1
ATOM 918 N N . LEU A 1 118 ? 10.556 -0.934 -10.649 1.00 98.50 118 LEU A N 1
ATOM 919 C CA . LEU A 1 118 ? 10.466 0.179 -11.602 1.00 98.50 118 LEU A CA 1
ATOM 920 C C . LEU A 1 118 ? 11.835 0.801 -11.890 1.00 98.50 118 LEU A C 1
ATOM 922 O O . LEU A 1 118 ? 12.130 1.103 -13.041 1.00 98.50 118 LEU A O 1
ATOM 926 N N . ASN A 1 119 ? 12.695 0.954 -10.879 1.00 98.25 119 ASN A N 1
ATOM 927 C CA . ASN A 1 119 ? 14.059 1.442 -11.092 1.00 98.25 119 ASN A CA 1
ATOM 928 C C . ASN A 1 119 ? 14.908 0.453 -11.912 1.00 98.25 119 ASN A C 1
ATOM 930 O O . ASN A 1 119 ? 15.693 0.886 -12.755 1.00 98.25 119 ASN A O 1
ATOM 934 N N . GLN A 1 120 ? 14.731 -0.859 -11.720 1.00 98.06 120 GLN A N 1
ATOM 935 C CA . GLN A 1 120 ? 15.405 -1.885 -12.521 1.00 98.06 120 GLN A CA 1
ATOM 936 C C . GLN A 1 120 ? 14.899 -1.919 -13.973 1.00 98.06 120 GLN A C 1
ATOM 938 O O . GLN A 1 120 ? 15.714 -1.951 -14.894 1.00 98.06 120 GLN A O 1
ATOM 943 N N . GLU A 1 121 ? 13.584 -1.869 -14.196 1.00 98.19 121 GLU A N 1
ATOM 944 C CA . GLU A 1 121 ? 12.984 -1.839 -15.539 1.00 98.19 121 GLU A CA 1
ATOM 945 C C . GLU A 1 121 ? 13.326 -0.533 -16.281 1.00 98.19 121 GLU A C 1
ATOM 947 O O . GLU A 1 121 ? 13.653 -0.569 -17.466 1.00 98.19 121 GLU A O 1
ATOM 952 N N . LEU A 1 122 ? 13.372 0.610 -15.583 1.00 98.31 122 LEU A N 1
ATOM 953 C CA . LEU A 1 122 ? 13.825 1.892 -16.136 1.00 98.31 122 LEU A CA 1
ATOM 954 C C . LEU A 1 122 ? 15.324 1.890 -16.481 1.00 98.31 122 LEU A C 1
ATOM 956 O O . LEU A 1 122 ? 15.721 2.475 -17.491 1.00 98.31 122 LEU A O 1
ATOM 960 N N . ALA A 1 123 ? 16.163 1.242 -15.666 1.00 97.69 123 ALA A N 1
ATOM 961 C CA . ALA A 1 123 ? 17.585 1.073 -15.960 1.00 97.69 123 ALA A CA 1
ATOM 962 C C . ALA A 1 123 ? 17.807 0.161 -17.179 1.00 97.69 123 ALA A C 1
ATOM 964 O O . ALA A 1 123 ? 18.573 0.531 -18.068 1.00 97.69 123 ALA A O 1
ATOM 965 N N . GLY A 1 124 ? 17.085 -0.964 -17.257 1.00 98.19 124 GLY A N 1
ATOM 966 C CA . GLY A 1 124 ? 17.084 -1.859 -18.417 1.00 98.19 124 GLY A CA 1
ATOM 967 C C . GLY A 1 124 ? 16.678 -1.125 -19.694 1.00 98.19 124 GLY A C 1
ATOM 968 O O . GLY A 1 124 ? 17.483 -1.018 -20.613 1.00 98.19 124 GLY A O 1
ATOM 969 N N . LEU A 1 125 ? 15.504 -0.485 -19.698 1.00 98.19 125 LEU A N 1
ATOM 970 C CA . LEU A 1 125 ? 15.002 0.288 -20.841 1.00 98.19 125 LEU A CA 1
ATOM 971 C C . LEU A 1 125 ? 15.983 1.387 -21.292 1.00 98.19 125 LEU A C 1
ATOM 973 O O . LEU A 1 125 ? 16.131 1.646 -22.486 1.00 98.19 125 LEU A O 1
ATOM 977 N N . LYS A 1 126 ? 16.677 2.038 -20.353 1.00 97.94 126 LYS A N 1
ATOM 978 C CA . LYS A 1 126 ? 17.698 3.052 -20.651 1.00 97.94 126 LYS A CA 1
ATOM 979 C C . LYS A 1 126 ? 18.921 2.457 -21.354 1.00 97.94 126 LYS A C 1
ATOM 981 O O . LYS A 1 126 ? 19.429 3.078 -22.292 1.00 97.94 126 LYS A O 1
ATOM 986 N N . ASP A 1 127 ? 19.412 1.303 -20.908 1.00 97.94 127 ASP A N 1
ATOM 987 C CA . ASP A 1 127 ? 20.540 0.633 -21.560 1.00 97.94 127 ASP A CA 1
ATOM 988 C C . ASP A 1 127 ? 20.124 -0.063 -22.872 1.00 97.94 127 ASP A C 1
ATOM 990 O O . ASP A 1 127 ? 20.906 -0.025 -23.821 1.00 97.94 127 ASP A O 1
ATOM 994 N N . ASP A 1 128 ? 18.880 -0.538 -23.007 1.00 97.94 128 ASP A N 1
ATOM 995 C CA . ASP A 1 128 ? 18.300 -1.020 -24.274 1.00 97.94 128 ASP A CA 1
ATOM 996 C C . ASP A 1 128 ? 18.205 0.107 -25.317 1.00 97.94 128 ASP A C 1
ATOM 998 O O . ASP A 1 128 ? 18.658 -0.048 -26.451 1.00 97.94 128 ASP A O 1
ATOM 1002 N N . ILE A 1 129 ? 17.689 1.285 -24.936 1.00 98.19 129 ILE A N 1
ATOM 1003 C CA . ILE A 1 129 ? 17.645 2.479 -25.804 1.00 98.19 129 ILE A CA 1
ATOM 1004 C C . ILE A 1 129 ? 19.058 2.894 -26.235 1.00 98.19 129 ILE A C 1
ATOM 1006 O O . ILE A 1 129 ? 19.286 3.233 -27.398 1.00 98.19 129 ILE A O 1
ATOM 1010 N N . LYS A 1 130 ? 20.027 2.843 -25.318 1.00 97.56 130 LYS A N 1
ATOM 1011 C CA . LYS A 1 130 ? 21.441 3.123 -25.604 1.00 97.56 130 LYS A CA 1
ATOM 1012 C C . LYS A 1 130 ? 22.071 2.055 -26.508 1.00 97.56 130 LYS A C 1
ATOM 1014 O O . LYS A 1 130 ? 22.889 2.408 -27.359 1.00 97.56 130 LYS A O 1
ATOM 1019 N N . GLY A 1 131 ? 21.665 0.794 -26.364 1.00 97.88 131 GLY A N 1
ATOM 1020 C CA . GLY A 1 131 ? 22.000 -0.316 -27.252 1.00 97.88 131 GLY A CA 1
ATOM 1021 C C . GLY A 1 131 ? 21.492 -0.066 -28.669 1.00 97.88 131 GLY A C 1
ATOM 1022 O O . GLY A 1 131 ? 22.305 0.064 -29.580 1.00 97.88 131 GLY A O 1
ATOM 1023 N N . MET A 1 132 ? 20.179 0.123 -28.837 1.00 97.88 132 MET A N 1
ATOM 1024 C CA . MET A 1 132 ? 19.540 0.440 -30.124 1.00 97.88 132 MET A CA 1
ATOM 1025 C C . MET A 1 132 ? 20.138 1.687 -30.791 1.00 97.88 132 MET A C 1
ATOM 1027 O O . MET A 1 132 ? 20.371 1.693 -31.997 1.00 97.88 132 MET A O 1
ATOM 1031 N N . PHE A 1 133 ? 20.434 2.742 -30.024 1.00 98.06 133 PHE A N 1
ATOM 1032 C CA . PHE A 1 133 ? 21.073 3.948 -30.559 1.00 98.06 133 PHE A CA 1
ATOM 1033 C C . PHE A 1 133 ? 22.503 3.683 -31.055 1.00 98.06 133 PHE A C 1
ATOM 1035 O O . PHE A 1 133 ? 22.907 4.205 -32.097 1.00 98.06 133 PHE A O 1
ATOM 1042 N N . ASN A 1 134 ? 23.281 2.874 -30.330 1.00 97.56 134 ASN A N 1
ATOM 1043 C CA . ASN A 1 134 ? 24.626 2.501 -30.760 1.00 97.56 134 ASN A CA 1
ATOM 1044 C C . ASN A 1 134 ? 24.603 1.550 -31.966 1.00 97.56 134 ASN A C 1
ATOM 1046 O O . ASN A 1 134 ? 25.424 1.713 -32.866 1.00 97.56 134 ASN A O 1
ATOM 1050 N N . ASP A 1 135 ? 23.658 0.613 -32.005 1.00 97.88 135 ASP A N 1
ATOM 1051 C CA . ASP A 1 135 ? 23.451 -0.310 -33.120 1.00 97.88 135 ASP A CA 1
ATOM 1052 C C . ASP A 1 135 ? 23.070 0.453 -34.398 1.00 97.88 135 ASP A C 1
ATOM 1054 O O . ASP A 1 135 ? 23.826 0.438 -35.365 1.00 97.88 135 ASP A O 1
ATOM 1058 N N . HIS A 1 136 ? 22.033 1.298 -34.350 1.00 97.56 136 HIS A N 1
ATOM 1059 C CA . HIS A 1 136 ? 21.644 2.188 -35.454 1.00 97.56 136 HIS A CA 1
ATOM 1060 C C . HIS A 1 136 ? 22.812 3.062 -35.954 1.00 97.56 136 HIS A C 1
ATOM 1062 O O . HIS A 1 136 ? 23.002 3.266 -37.159 1.00 97.56 136 HIS A O 1
ATOM 1068 N N . LYS A 1 137 ? 23.633 3.582 -35.031 1.00 97.94 137 LYS A N 1
ATOM 1069 C CA . LYS A 1 137 ? 24.847 4.349 -35.350 1.00 97.94 137 LYS A CA 1
ATOM 1070 C C . LYS A 1 137 ? 25.920 3.491 -36.031 1.00 97.94 137 LYS A C 1
ATOM 1072 O O . LYS A 1 137 ? 26.641 4.016 -36.882 1.00 97.94 137 LYS A O 1
ATOM 1077 N N . MET A 1 138 ? 26.043 2.211 -35.688 1.00 97.00 138 MET A N 1
ATOM 1078 C CA . MET A 1 138 ? 26.919 1.266 -36.385 1.00 97.00 138 MET A CA 1
ATOM 1079 C C . MET A 1 138 ? 26.369 0.928 -37.773 1.00 97.00 138 MET A C 1
ATOM 1081 O O . MET A 1 138 ? 27.101 1.112 -38.744 1.00 97.00 138 MET A O 1
ATOM 1085 N N . THR A 1 139 ? 25.083 0.589 -37.896 1.00 97.69 139 THR A N 1
ATOM 1086 C CA . THR A 1 139 ? 24.395 0.334 -39.176 1.00 97.69 139 THR A CA 1
ATOM 1087 C C . THR A 1 139 ? 24.541 1.509 -40.146 1.00 97.69 139 THR A C 1
ATOM 1089 O O . THR A 1 139 ? 24.897 1.325 -41.305 1.00 97.69 139 THR A O 1
ATOM 1092 N N . THR A 1 140 ? 24.376 2.748 -39.671 1.00 97.81 140 THR A N 1
ATOM 1093 C CA . THR A 1 140 ? 24.553 3.955 -40.502 1.00 97.81 140 THR A CA 1
ATOM 1094 C C . THR A 1 140 ? 26.004 4.127 -40.968 1.00 97.81 140 THR A C 1
ATOM 1096 O O . THR A 1 140 ? 26.252 4.521 -42.108 1.00 97.81 140 THR A O 1
ATOM 1099 N N . ARG A 1 141 ? 26.990 3.806 -40.119 1.00 97.06 141 ARG A N 1
ATOM 1100 C CA . ARG A 1 141 ? 28.418 3.849 -40.488 1.00 97.06 141 ARG A CA 1
ATOM 1101 C C . ARG A 1 141 ? 28.802 2.728 -41.454 1.00 97.06 141 ARG A C 1
ATOM 1103 O O . ARG A 1 141 ? 29.661 2.942 -42.305 1.00 97.06 141 ARG A O 1
ATOM 1110 N N . GLU A 1 142 ? 28.174 1.563 -41.341 1.00 97.00 142 GLU A N 1
ATOM 1111 C CA . GLU A 1 142 ? 28.338 0.452 -42.277 1.00 97.00 142 GLU A CA 1
ATOM 1112 C C . GLU A 1 142 ? 27.716 0.772 -43.640 1.00 97.00 142 GLU A C 1
ATOM 1114 O O . GLU A 1 142 ? 28.393 0.623 -44.656 1.00 97.00 142 GLU A O 1
ATOM 1119 N N . HIS A 1 143 ? 26.499 1.326 -43.676 1.00 97.12 143 HIS A N 1
ATOM 1120 C CA . HIS A 1 143 ? 25.891 1.832 -44.908 1.00 97.12 143 HIS A CA 1
ATOM 1121 C C . HIS A 1 143 ? 26.746 2.919 -45.570 1.00 97.12 143 HIS A C 1
ATOM 1123 O O . HIS A 1 143 ? 26.994 2.828 -46.770 1.00 97.12 143 HIS A O 1
ATOM 1129 N N . GLN A 1 144 ? 27.272 3.891 -44.811 1.00 96.88 144 GLN A N 1
ATOM 1130 C CA . GLN A 1 144 ? 28.193 4.890 -45.367 1.00 96.88 144 GLN A CA 1
ATOM 1131 C C . GLN A 1 144 ? 29.440 4.227 -45.965 1.00 96.88 144 GLN A C 1
ATOM 1133 O O . GLN A 1 144 ? 29.784 4.503 -47.108 1.00 96.88 144 GLN A O 1
ATOM 1138 N N . ARG A 1 145 ? 30.076 3.293 -45.246 1.00 96.69 145 ARG A N 1
ATOM 1139 C CA . ARG A 1 145 ? 31.257 2.571 -45.746 1.00 96.69 145 ARG A CA 1
ATOM 1140 C C . ARG A 1 145 ? 30.946 1.719 -46.983 1.00 96.69 145 ARG A C 1
ATOM 1142 O O . ARG A 1 145 ? 31.797 1.597 -47.863 1.00 96.69 145 ARG A O 1
ATOM 1149 N N . SER A 1 146 ? 29.753 1.135 -47.063 1.00 97.44 146 SER A N 1
ATOM 1150 C CA . SER A 1 146 ? 29.271 0.391 -48.231 1.00 97.44 146 SER A CA 1
ATOM 1151 C C . SER A 1 146 ? 29.108 1.317 -49.441 1.00 97.44 146 SER A C 1
ATOM 1153 O O . SER A 1 146 ? 29.649 1.024 -50.507 1.00 97.44 146 SER A O 1
ATOM 1155 N N . ILE A 1 147 ? 28.481 2.485 -49.251 1.00 97.31 147 ILE A N 1
ATOM 1156 C CA . ILE A 1 147 ? 28.380 3.544 -50.265 1.00 97.31 147 ILE A CA 1
ATOM 1157 C C . ILE A 1 147 ? 29.778 3.993 -50.711 1.00 97.31 147 ILE A C 1
ATOM 1159 O O . ILE A 1 147 ? 30.064 3.941 -51.906 1.00 97.31 147 ILE A O 1
ATOM 1163 N N . ASP A 1 148 ? 30.673 4.339 -49.782 1.00 97.00 148 ASP A N 1
ATOM 1164 C CA . ASP A 1 148 ? 32.049 4.767 -50.078 1.00 97.00 148 ASP A CA 1
ATOM 1165 C C . ASP A 1 148 ? 32.811 3.706 -50.893 1.00 97.00 148 ASP A C 1
ATOM 1167 O O . ASP A 1 148 ? 33.530 4.035 -51.838 1.00 97.00 148 ASP A O 1
ATOM 1171 N N . THR A 1 149 ? 32.616 2.423 -50.567 1.00 97.25 149 THR A N 1
ATOM 1172 C CA . THR A 1 149 ? 33.214 1.291 -51.294 1.00 97.25 149 THR A CA 1
ATOM 1173 C C . THR A 1 149 ? 32.636 1.177 -52.708 1.00 97.25 149 THR A C 1
ATOM 1175 O O . THR A 1 149 ? 33.398 1.050 -53.664 1.00 97.25 149 THR A O 1
ATOM 1178 N N . SER A 1 150 ? 31.315 1.316 -52.875 1.00 97.00 150 SER A N 1
ATOM 1179 C CA . SER A 1 150 ? 30.670 1.318 -54.198 1.00 97.00 150 SER A CA 1
ATOM 1180 C C . SER A 1 150 ? 31.126 2.496 -55.071 1.00 97.00 150 SER A C 1
ATOM 1182 O O . SER A 1 150 ? 31.326 2.343 -56.274 1.00 97.00 150 SER A O 1
ATOM 1184 N N . VAL A 1 151 ? 31.370 3.664 -54.466 1.00 96.81 151 VAL A N 1
ATOM 1185 C CA . VAL A 1 151 ? 31.901 4.851 -55.152 1.00 96.81 151 VAL A CA 1
ATOM 1186 C C . VAL A 1 151 ? 33.352 4.627 -55.583 1.00 96.81 151 VAL A C 1
ATOM 1188 O O . VAL A 1 151 ? 33.723 5.023 -56.688 1.00 96.81 151 VAL A O 1
ATOM 1191 N N . GLN A 1 152 ? 34.167 3.953 -54.766 1.00 96.00 152 GLN A N 1
ATOM 1192 C CA . GLN A 1 152 ? 35.526 3.551 -55.148 1.00 96.00 152 GLN A CA 1
ATOM 1193 C C . GLN A 1 152 ? 35.527 2.504 -56.270 1.00 96.00 152 GLN A C 1
ATOM 1195 O O . GLN A 1 152 ? 36.308 2.648 -57.209 1.00 96.00 152 GLN A O 1
ATOM 1200 N N . GLU A 1 153 ? 34.639 1.507 -56.230 1.00 96.06 153 GLU A N 1
ATOM 1201 C CA . GLU A 1 153 ? 34.496 0.509 -57.300 1.00 96.06 153 GLU A CA 1
ATOM 1202 C C . GLU A 1 153 ? 34.053 1.158 -58.619 1.00 96.06 153 GLU A C 1
ATOM 1204 O O . GLU A 1 153 ? 34.670 0.926 -59.658 1.00 96.06 153 GLU A O 1
ATOM 1209 N N . LEU A 1 154 ? 33.042 2.033 -58.584 1.00 96.06 154 LEU A N 1
ATOM 1210 C CA . LEU A 1 154 ? 32.583 2.784 -59.756 1.00 96.06 154 LEU A CA 1
ATOM 1211 C C . LEU A 1 154 ? 33.686 3.690 -60.317 1.00 96.06 154 LEU A C 1
ATOM 1213 O O . LEU A 1 154 ? 33.905 3.698 -61.527 1.00 96.06 154 LEU A O 1
ATOM 1217 N N . ASN A 1 155 ? 34.420 4.407 -59.462 1.00 95.19 155 ASN A N 1
ATOM 1218 C CA . ASN A 1 155 ? 35.540 5.252 -59.878 1.00 95.19 155 ASN A CA 1
ATOM 1219 C C . ASN A 1 155 ? 36.688 4.420 -60.482 1.00 95.19 155 ASN A C 1
ATOM 1221 O O . ASN A 1 155 ? 37.218 4.773 -61.536 1.00 95.19 155 ASN A O 1
ATOM 1225 N N . TYR A 1 156 ? 37.023 3.272 -59.885 1.00 94.81 156 TYR A N 1
ATOM 1226 C CA . TYR A 1 156 ? 37.987 2.328 -60.452 1.00 94.81 156 TYR A CA 1
ATOM 1227 C C . TYR A 1 156 ? 37.518 1.803 -61.813 1.00 94.81 156 TYR A C 1
ATOM 1229 O O . TYR A 1 156 ? 38.282 1.857 -62.771 1.00 94.81 156 TYR A O 1
ATOM 1237 N N . LYS A 1 157 ? 36.256 1.379 -61.937 1.00 93.50 157 LYS A N 1
ATOM 1238 C CA . LYS A 1 157 ? 35.668 0.881 -63.188 1.00 93.50 157 LYS A CA 1
ATOM 1239 C C . LYS A 1 157 ? 35.681 1.938 -64.295 1.00 93.50 157 LYS A C 1
ATOM 1241 O O . LYS A 1 157 ? 36.104 1.625 -65.402 1.00 93.50 157 LYS A O 1
ATOM 1246 N N . ILE A 1 158 ? 35.302 3.180 -63.980 1.00 90.88 158 ILE A N 1
ATOM 1247 C CA . ILE A 1 158 ? 35.364 4.339 -64.890 1.00 90.88 158 ILE A CA 1
ATOM 1248 C C . ILE A 1 158 ? 36.815 4.649 -65.282 1.00 90.88 158 ILE A C 1
ATOM 1250 O O . ILE A 1 158 ? 37.105 4.879 -66.454 1.00 90.88 158 ILE A O 1
ATOM 1254 N N . THR A 1 159 ? 37.741 4.634 -64.320 1.00 91.19 159 THR A N 1
ATOM 1255 C CA . THR A 1 159 ? 39.169 4.878 -64.567 1.00 91.19 159 THR A CA 1
ATOM 1256 C C . THR A 1 159 ? 39.767 3.791 -65.455 1.00 91.19 159 THR A C 1
ATOM 1258 O O . THR A 1 159 ? 40.513 4.108 -66.379 1.00 91.19 159 THR A O 1
ATOM 1261 N N . VAL A 1 160 ? 39.426 2.522 -65.213 1.00 89.56 160 VAL A N 1
ATOM 1262 C CA . VAL A 1 160 ? 39.856 1.390 -66.036 1.00 89.56 160 VAL A CA 1
ATOM 1263 C C . VAL A 1 160 ? 39.276 1.512 -67.436 1.00 89.56 160 VAL A C 1
ATOM 1265 O O . VAL A 1 160 ? 40.081 1.541 -68.355 1.00 89.56 160 VAL A O 1
ATOM 1268 N N . SER A 1 161 ? 37.959 1.678 -67.618 1.00 85.31 161 SER A N 1
ATOM 1269 C CA . SER A 1 161 ? 37.358 1.777 -68.959 1.00 85.31 161 SER A CA 1
ATOM 1270 C C . SER A 1 161 ? 37.898 2.973 -69.749 1.00 85.31 161 SER A C 1
ATOM 1272 O O . SER A 1 161 ? 38.319 2.824 -70.890 1.00 85.31 161 SER A O 1
ATOM 1274 N N . LEU A 1 162 ? 38.028 4.156 -69.135 1.00 82.31 162 LEU A N 1
ATOM 1275 C CA . LEU A 1 162 ? 38.657 5.311 -69.795 1.00 82.31 162 LEU A CA 1
ATOM 1276 C C . LEU A 1 162 ? 40.119 5.045 -70.195 1.00 82.31 162 LEU A C 1
ATOM 1278 O O . LEU A 1 162 ? 40.589 5.585 -71.198 1.00 82.31 162 LEU A O 1
ATOM 1282 N N . ASN A 1 163 ? 40.853 4.227 -69.432 1.00 83.31 163 ASN A N 1
ATOM 1283 C CA . ASN A 1 163 ? 42.249 3.910 -69.722 1.00 83.31 163 ASN A CA 1
ATOM 1284 C C . ASN A 1 163 ? 42.409 2.752 -70.718 1.00 83.31 163 ASN A C 1
ATOM 1286 O O . ASN A 1 163 ? 43.291 2.831 -71.570 1.00 83.31 163 ASN A O 1
ATOM 1290 N N . SER A 1 164 ? 41.591 1.700 -70.630 1.00 77.12 164 SER A N 1
ATOM 1291 C CA . SER A 1 164 ? 41.597 0.555 -71.546 1.00 77.12 164 SER A CA 1
ATOM 1292 C C . SER A 1 164 ? 41.019 0.939 -72.892 1.00 77.12 164 SER A C 1
ATOM 1294 O O . SER A 1 164 ? 41.669 0.719 -73.908 1.00 77.12 164 SER A O 1
ATOM 1296 N N . ASP A 1 165 ? 39.847 1.560 -72.900 1.00 74.62 165 ASP A N 1
ATOM 1297 C CA . ASP A 1 165 ? 39.063 1.778 -74.110 1.00 74.62 165 ASP A CA 1
ATOM 1298 C C . ASP A 1 165 ? 39.665 2.962 -74.869 1.00 74.62 165 ASP A C 1
ATOM 1300 O O . ASP A 1 165 ? 39.948 2.852 -76.058 1.00 74.62 165 ASP A O 1
ATOM 1304 N N . GLY A 1 166 ? 40.052 4.029 -74.155 1.00 70.31 166 GLY A N 1
ATOM 1305 C CA . GLY A 1 166 ? 40.812 5.142 -74.729 1.00 70.31 166 GLY A CA 1
ATOM 1306 C C . GLY A 1 166 ? 42.165 4.721 -75.322 1.00 70.31 166 GLY A C 1
ATOM 1307 O O . GLY A 1 166 ? 42.541 5.199 -76.393 1.00 70.31 166 GLY A O 1
ATOM 1308 N N . LYS A 1 167 ? 42.903 3.790 -74.693 1.00 73.56 167 LYS A N 1
ATOM 1309 C CA . LYS A 1 167 ? 44.122 3.220 -75.306 1.00 73.56 167 LYS A CA 1
ATOM 1310 C C . LYS A 1 167 ? 43.796 2.295 -76.474 1.00 73.56 167 LYS A C 1
ATOM 1312 O O . LYS A 1 167 ? 44.473 2.384 -77.492 1.00 73.56 167 LYS A O 1
ATOM 1317 N N . SER A 1 168 ? 42.775 1.451 -76.350 1.00 75.12 168 SER A N 1
ATOM 1318 C CA . SER A 1 168 ? 42.347 0.500 -77.381 1.00 75.12 168 SER A CA 1
ATOM 1319 C C . SER A 1 168 ? 41.902 1.215 -78.656 1.00 75.12 168 SER A C 1
ATOM 1321 O O . SER A 1 168 ? 42.339 0.850 -79.747 1.00 75.12 168 SER A O 1
ATOM 1323 N N . GLU A 1 169 ? 41.141 2.306 -78.540 1.00 75.31 169 GLU A N 1
ATOM 1324 C CA . GLU A 1 169 ? 40.786 3.168 -79.668 1.00 75.31 169 GLU A CA 1
ATOM 1325 C C . GLU A 1 169 ? 42.024 3.832 -80.284 1.00 75.31 169 GLU A C 1
ATOM 1327 O O . GLU A 1 169 ? 42.192 3.800 -81.503 1.00 75.31 169 GLU A O 1
ATOM 1332 N N . ILE A 1 170 ? 42.943 4.377 -79.476 1.00 77.44 170 ILE A N 1
ATOM 1333 C CA . ILE A 1 170 ? 44.187 4.993 -79.975 1.00 77.44 170 ILE A CA 1
ATOM 1334 C C . ILE A 1 170 ? 45.094 3.962 -80.671 1.00 77.44 170 ILE A C 1
ATOM 1336 O O . ILE A 1 170 ? 45.705 4.269 -81.698 1.00 77.44 170 ILE A O 1
ATOM 1340 N N . GLU A 1 171 ? 45.193 2.739 -80.157 1.00 79.25 171 GLU A N 1
ATOM 1341 C CA . GLU A 1 171 ? 45.996 1.657 -80.736 1.00 79.25 171 GLU A CA 1
ATOM 1342 C C . GLU A 1 171 ? 45.326 1.046 -81.974 1.00 79.25 171 GLU A C 1
ATOM 1344 O O . GLU A 1 171 ? 46.000 0.817 -82.981 1.00 79.25 171 GLU A O 1
ATOM 1349 N N . GLY A 1 172 ? 43.998 0.913 -81.975 1.00 80.44 172 GLY A N 1
ATOM 1350 C CA . GLY A 1 172 ? 43.198 0.559 -83.147 1.00 80.44 172 GLY A CA 1
ATOM 1351 C C . GLY A 1 172 ? 43.310 1.599 -84.266 1.00 80.44 172 GLY A C 1
ATOM 1352 O O . GLY A 1 172 ? 43.519 1.235 -85.425 1.00 80.44 172 GLY A O 1
ATOM 1353 N N . LEU A 1 173 ? 43.273 2.894 -83.934 1.00 81.44 173 LEU A N 1
ATOM 1354 C CA . LEU A 1 173 ? 43.515 3.996 -84.872 1.00 81.44 173 LEU A CA 1
ATOM 1355 C C . LEU A 1 173 ? 44.958 3.993 -85.392 1.00 81.44 173 LEU A C 1
ATOM 1357 O O . LEU A 1 173 ? 45.167 4.148 -86.596 1.00 81.44 173 LEU A O 1
ATOM 1361 N N . ARG A 1 174 ? 45.958 3.750 -84.535 1.00 87.50 174 ARG A N 1
ATOM 1362 C CA . ARG A 1 174 ? 47.357 3.563 -84.966 1.00 87.50 174 ARG A CA 1
ATOM 1363 C C . ARG A 1 174 ? 47.482 2.397 -85.947 1.00 87.50 174 ARG A C 1
ATOM 1365 O O . ARG A 1 174 ? 48.092 2.573 -86.998 1.00 87.50 174 ARG A O 1
ATOM 1372 N N . TRP A 1 175 ? 46.865 1.253 -85.655 1.00 89.94 175 TRP A N 1
ATOM 1373 C CA . TRP A 1 175 ? 46.877 0.065 -86.514 1.00 89.94 175 TRP A CA 1
ATOM 1374 C C . TRP A 1 175 ? 46.141 0.282 -87.845 1.00 89.94 175 TRP A C 1
ATOM 1376 O O . TRP A 1 175 ? 46.616 -0.144 -88.901 1.00 89.94 175 TRP A O 1
ATOM 1386 N N . ILE A 1 176 ? 45.011 1.002 -87.841 1.00 87.19 176 ILE A N 1
ATOM 1387 C CA . ILE A 1 176 ? 44.311 1.375 -89.078 1.00 87.19 176 ILE A CA 1
ATOM 1388 C C . ILE A 1 176 ? 45.157 2.332 -89.926 1.00 87.19 176 ILE A C 1
ATOM 1390 O O . ILE A 1 176 ? 45.182 2.195 -91.152 1.00 87.19 176 ILE A O 1
ATOM 1394 N N . LEU A 1 177 ? 45.866 3.269 -89.289 1.00 89.94 177 LEU A N 1
ATOM 1395 C CA . LEU A 1 177 ? 46.664 4.296 -89.951 1.00 89.94 177 LEU A CA 1
ATOM 1396 C C . LEU A 1 177 ? 47.951 3.725 -90.556 1.00 89.94 177 LEU A C 1
ATOM 1398 O O . LEU A 1 177 ? 48.207 3.960 -91.736 1.00 89.94 177 LEU A O 1
ATOM 1402 N N . THR A 1 178 ? 48.724 2.933 -89.804 1.00 91.62 178 THR A N 1
ATOM 1403 C CA . THR A 1 178 ? 49.947 2.289 -90.321 1.00 91.62 178 THR A CA 1
ATOM 1404 C C . THR A 1 178 ? 49.626 1.336 -91.467 1.00 91.62 178 THR A C 1
ATOM 1406 O O . THR A 1 178 ? 50.286 1.388 -92.504 1.00 91.62 178 THR A O 1
ATOM 1409 N N . ARG A 1 179 ? 48.555 0.538 -91.346 1.00 90.69 179 ARG A N 1
ATOM 1410 C CA . ARG A 1 179 ? 48.089 -0.354 -92.417 1.00 90.69 179 ARG A CA 1
ATOM 1411 C C . ARG A 1 179 ? 47.657 0.417 -93.669 1.00 90.69 179 ARG A C 1
ATOM 1413 O O . ARG A 1 179 ? 48.040 0.037 -94.773 1.00 90.69 179 ARG A O 1
ATOM 1420 N N . ARG A 1 180 ? 46.903 1.516 -93.526 1.00 91.62 180 ARG A N 1
ATOM 1421 C CA . ARG A 1 180 ? 46.511 2.380 -94.660 1.00 91.62 180 ARG A CA 1
ATOM 1422 C C . ARG A 1 180 ? 47.720 3.053 -95.319 1.00 91.62 180 ARG A C 1
ATOM 1424 O O . ARG A 1 180 ? 47.793 3.071 -96.545 1.00 91.62 180 ARG A O 1
ATOM 1431 N N . ALA A 1 181 ? 48.678 3.547 -94.534 1.00 89.88 181 ALA A N 1
ATOM 1432 C CA . ALA A 1 181 ? 49.911 4.144 -95.048 1.00 89.88 181 ALA A CA 1
ATOM 1433 C C . ALA A 1 181 ? 50.777 3.118 -95.802 1.00 89.88 181 ALA A C 1
ATOM 1435 O O . ALA A 1 181 ? 51.234 3.400 -96.908 1.00 89.88 181 ALA A O 1
ATOM 1436 N N . ALA A 1 182 ? 50.934 1.905 -95.262 1.00 91.88 182 ALA A N 1
ATOM 1437 C CA . ALA A 1 182 ? 51.655 0.818 -95.922 1.00 91.88 182 ALA A CA 1
ATOM 1438 C C . ALA A 1 182 ? 51.012 0.431 -97.266 1.00 91.88 182 ALA A C 1
ATOM 1440 O O . ALA A 1 182 ? 51.721 0.305 -98.264 1.00 91.88 182 ALA A O 1
ATOM 1441 N N . PHE A 1 183 ? 49.678 0.325 -97.334 1.00 93.00 183 PHE A N 1
ATOM 1442 C CA . PHE A 1 183 ? 48.980 0.104 -98.606 1.00 93.00 183 PHE A CA 1
ATOM 1443 C C . PHE A 1 183 ? 49.167 1.267 -99.592 1.00 93.00 183 PHE A C 1
ATOM 1445 O O . PHE A 1 183 ? 49.407 1.014 -100.769 1.00 93.00 183 PHE A O 1
ATOM 1452 N N . ALA A 1 184 ? 49.124 2.525 -99.142 1.00 91.44 184 ALA A N 1
ATOM 1453 C CA . ALA A 1 184 ? 49.366 3.679 -100.012 1.00 91.44 184 ALA A CA 1
ATOM 1454 C C . ALA A 1 184 ? 50.793 3.685 -100.602 1.00 91.44 184 ALA A C 1
ATOM 1456 O O . ALA A 1 184 ? 50.965 3.982 -101.784 1.00 91.44 184 ALA A O 1
ATOM 1457 N N . ILE A 1 185 ? 51.801 3.300 -99.810 1.00 91.25 185 ILE A N 1
ATOM 1458 C CA . ILE A 1 185 ? 53.198 3.151 -100.257 1.00 91.25 185 ILE A CA 1
ATOM 1459 C C . ILE A 1 185 ? 53.347 1.963 -101.221 1.00 91.25 185 ILE A C 1
ATOM 1461 O O . ILE A 1 185 ? 54.018 2.080 -102.245 1.00 91.25 185 ILE A O 1
ATOM 1465 N N . ALA A 1 186 ? 52.692 0.832 -100.947 1.00 90.94 186 ALA A N 1
ATOM 1466 C CA . ALA A 1 186 ? 52.698 -0.321 -101.849 1.00 90.94 186 ALA A CA 1
ATOM 1467 C C . ALA A 1 186 ? 52.037 0.005 -103.201 1.00 90.94 186 ALA A C 1
ATOM 1469 O O . ALA A 1 186 ? 52.562 -0.368 -104.249 1.00 90.94 186 ALA A O 1
ATOM 1470 N N . ILE A 1 187 ? 50.926 0.751 -103.193 1.00 91.44 187 ILE A N 1
ATOM 1471 C CA . ILE A 1 187 ? 50.231 1.205 -104.405 1.00 91.44 187 ILE A CA 1
ATOM 1472 C C . ILE A 1 187 ? 51.083 2.218 -105.179 1.00 91.44 187 ILE A C 1
ATOM 1474 O O . ILE A 1 187 ? 51.183 2.099 -106.398 1.00 91.44 187 ILE A O 1
ATOM 1478 N N . SER A 1 188 ? 51.740 3.181 -104.520 1.00 88.00 188 SER A N 1
ATOM 1479 C CA . SER A 1 188 ? 52.601 4.142 -105.225 1.00 88.00 188 SER A CA 1
ATOM 1480 C C . SER A 1 188 ? 53.841 3.470 -105.827 1.00 88.00 188 SER A C 1
ATOM 1482 O O . SER A 1 188 ? 54.164 3.724 -106.988 1.00 88.00 188 SER A O 1
ATOM 1484 N N . ALA A 1 189 ? 54.470 2.530 -105.114 1.00 89.62 189 ALA A N 1
ATOM 1485 C CA . ALA A 1 189 ? 55.553 1.703 -105.648 1.00 89.62 189 ALA A CA 1
ATOM 1486 C C . ALA A 1 189 ? 55.090 0.841 -106.838 1.00 89.62 189 ALA A C 1
ATOM 1488 O O . ALA A 1 189 ? 55.761 0.808 -107.871 1.00 89.62 189 ALA A O 1
ATOM 1489 N N . ALA A 1 190 ? 53.920 0.200 -106.743 1.00 88.88 190 ALA A N 1
ATOM 1490 C CA . ALA A 1 190 ? 53.336 -0.571 -107.840 1.00 88.88 190 ALA A CA 1
ATOM 1491 C C . ALA A 1 190 ? 53.015 0.307 -109.062 1.00 88.88 190 ALA A C 1
ATOM 1493 O O . ALA A 1 190 ? 53.306 -0.095 -110.187 1.00 88.88 190 ALA A O 1
ATOM 1494 N N . MET A 1 191 ? 52.497 1.523 -108.860 1.00 88.06 191 MET A N 1
ATOM 1495 C CA . MET A 1 191 ? 52.251 2.500 -109.929 1.00 88.06 191 MET A CA 1
ATOM 1496 C C . MET A 1 191 ? 53.551 2.972 -110.594 1.00 88.06 191 MET A C 1
ATOM 1498 O O . MET A 1 191 ? 53.592 3.090 -111.817 1.00 88.06 191 MET A O 1
ATOM 1502 N N . ILE A 1 192 ? 54.632 3.175 -109.833 1.00 88.00 192 ILE A N 1
ATOM 1503 C CA . ILE A 1 192 ? 55.961 3.495 -110.383 1.00 88.00 192 ILE A CA 1
ATOM 1504 C C . ILE A 1 192 ? 56.496 2.319 -111.214 1.00 88.00 192 ILE A C 1
ATOM 1506 O O . ILE A 1 192 ? 56.940 2.521 -112.344 1.00 88.00 192 ILE A O 1
ATOM 1510 N N . ILE A 1 193 ? 56.404 1.084 -110.711 1.00 87.12 193 ILE A N 1
ATOM 1511 C CA . ILE A 1 193 ? 56.829 -0.122 -111.443 1.00 87.12 193 ILE A CA 1
ATOM 1512 C C . ILE A 1 193 ? 55.987 -0.316 -112.713 1.00 87.12 193 ILE A C 1
ATOM 1514 O O . ILE A 1 193 ? 56.544 -0.605 -113.773 1.00 87.12 193 ILE A O 1
ATOM 1518 N N . ALA A 1 194 ? 54.670 -0.106 -112.644 1.00 84.31 194 ALA A N 1
ATOM 1519 C CA . ALA A 1 194 ? 53.769 -0.171 -113.792 1.00 84.31 194 ALA A CA 1
ATOM 1520 C C . ALA A 1 194 ? 54.086 0.918 -114.829 1.00 84.31 194 ALA A C 1
ATOM 1522 O O . ALA A 1 194 ? 54.172 0.616 -116.017 1.00 84.31 194 ALA A O 1
ATOM 1523 N N . PHE A 1 195 ? 54.346 2.157 -114.400 1.00 84.44 195 PHE A N 1
ATOM 1524 C CA . PHE A 1 195 ? 54.753 3.258 -115.277 1.00 84.44 195 PHE A CA 1
ATOM 1525 C C . PHE A 1 195 ? 56.107 2.996 -115.951 1.00 84.44 195 PHE A C 1
ATOM 1527 O O . PHE A 1 195 ? 56.257 3.248 -117.148 1.00 84.44 195 PHE A O 1
ATOM 1534 N N . LEU A 1 196 ? 57.079 2.437 -115.221 1.00 84.19 196 LEU A N 1
ATOM 1535 C CA . LEU A 1 196 ? 58.378 2.032 -115.769 1.00 84.19 196 LEU A CA 1
ATOM 1536 C C . LEU A 1 196 ? 58.248 0.847 -116.735 1.00 84.19 196 LEU A C 1
ATOM 1538 O O . LEU A 1 196 ? 58.872 0.866 -117.793 1.00 84.19 196 LEU A O 1
ATOM 1542 N N . LYS A 1 197 ? 57.407 -0.152 -116.437 1.00 81.38 197 LYS A N 1
ATOM 1543 C CA . LYS A 1 197 ? 57.101 -1.263 -117.357 1.00 81.38 197 LYS A CA 1
ATOM 1544 C C . LYS A 1 197 ? 56.358 -0.790 -118.605 1.00 81.38 197 LYS A C 1
ATOM 1546 O O . LYS A 1 197 ? 56.692 -1.243 -119.695 1.00 81.38 197 LYS A O 1
ATOM 1551 N N . TYR A 1 198 ? 55.421 0.147 -118.472 1.00 83.12 198 TYR A N 1
ATOM 1552 C CA . TYR A 1 198 ? 54.717 0.765 -119.596 1.00 83.12 198 TYR A CA 1
ATOM 1553 C C . TYR A 1 198 ? 55.680 1.566 -120.481 1.00 83.12 198 TYR A C 1
ATOM 1555 O O . TYR A 1 198 ? 55.735 1.329 -121.685 1.00 83.12 198 TYR A O 1
ATOM 1563 N N . ASN A 1 199 ? 56.522 2.427 -119.895 1.00 80.19 199 ASN A N 1
ATOM 1564 C CA . ASN A 1 199 ? 57.572 3.130 -120.638 1.00 80.19 199 ASN A CA 1
ATOM 1565 C C . ASN A 1 199 ? 58.588 2.168 -121.267 1.00 80.19 199 ASN A C 1
ATOM 1567 O O . ASN A 1 199 ? 59.017 2.404 -122.389 1.00 80.19 199 ASN A O 1
ATOM 1571 N N . SER A 1 200 ? 58.954 1.078 -120.589 1.00 73.56 200 SER A N 1
ATOM 1572 C CA . SER A 1 200 ? 59.866 0.055 -121.112 1.00 73.56 200 SER A CA 1
ATOM 1573 C C . SER A 1 200 ? 59.263 -0.698 -122.302 1.00 73.56 200 SER A C 1
ATOM 1575 O O . SER A 1 200 ? 59.935 -0.820 -123.319 1.00 73.56 200 SER A O 1
ATOM 1577 N N . MET A 1 201 ? 57.993 -1.114 -122.236 1.00 70.25 201 MET A N 1
ATOM 1578 C CA . MET A 1 201 ? 57.265 -1.713 -123.367 1.00 70.25 201 MET A CA 1
ATOM 1579 C C . MET A 1 201 ? 57.091 -0.728 -124.531 1.00 70.25 201 MET A C 1
ATOM 1581 O O . MET A 1 201 ? 57.298 -1.086 -125.688 1.00 70.25 201 MET A O 1
ATOM 1585 N N . TYR A 1 202 ? 56.758 0.529 -124.234 1.00 70.56 202 TYR A N 1
ATOM 1586 C CA . TYR A 1 202 ? 56.621 1.595 -125.229 1.00 70.56 202 TYR A CA 1
ATOM 1587 C C . TYR A 1 202 ? 57.963 1.930 -125.905 1.00 70.56 202 TYR A C 1
ATOM 1589 O O . TYR A 1 202 ? 58.016 2.127 -127.117 1.00 70.56 202 TYR A O 1
ATOM 1597 N N . LYS A 1 203 ? 59.065 1.930 -125.143 1.00 61.62 203 LYS A N 1
ATOM 1598 C CA . LYS A 1 203 ? 60.439 2.065 -125.650 1.00 61.62 203 LYS A CA 1
ATOM 1599 C C . LYS A 1 203 ? 60.883 0.838 -126.446 1.00 61.62 203 LYS A C 1
ATOM 1601 O O . LYS A 1 203 ? 61.549 1.029 -127.453 1.00 61.62 203 LYS A O 1
ATOM 1606 N N . ALA A 1 204 ? 60.520 -0.379 -126.035 1.00 61.25 204 ALA A N 1
ATOM 1607 C CA . ALA A 1 204 ? 60.843 -1.612 -126.757 1.00 61.25 204 ALA A CA 1
ATOM 1608 C C . ALA A 1 204 ? 60.200 -1.608 -128.150 1.00 61.25 204 ALA A C 1
ATOM 1610 O O . ALA A 1 204 ? 60.926 -1.655 -129.139 1.00 61.25 204 ALA A O 1
ATOM 1611 N N . ARG A 1 205 ? 58.881 -1.368 -128.228 1.00 59.09 205 ARG A N 1
ATOM 1612 C CA . ARG A 1 205 ? 58.167 -1.195 -129.507 1.00 59.09 205 ARG A CA 1
ATOM 1613 C C . ARG A 1 205 ? 58.790 -0.093 -130.369 1.00 59.09 205 ARG A C 1
ATOM 1615 O O . ARG A 1 205 ? 59.098 -0.330 -131.528 1.00 59.09 205 ARG A O 1
ATOM 1622 N N . LYS A 1 206 ? 59.117 1.064 -129.778 1.00 54.22 206 LYS A N 1
ATOM 1623 C CA . LYS A 1 206 ? 59.842 2.145 -130.475 1.00 54.22 206 LYS A CA 1
ATOM 1624 C C . LYS A 1 206 ? 61.299 1.839 -130.841 1.00 54.22 206 LYS A C 1
ATOM 1626 O O . LYS A 1 206 ? 61.887 2.613 -131.587 1.00 54.22 206 LYS A O 1
ATOM 1631 N N . THR A 1 207 ? 61.901 0.775 -130.313 1.00 5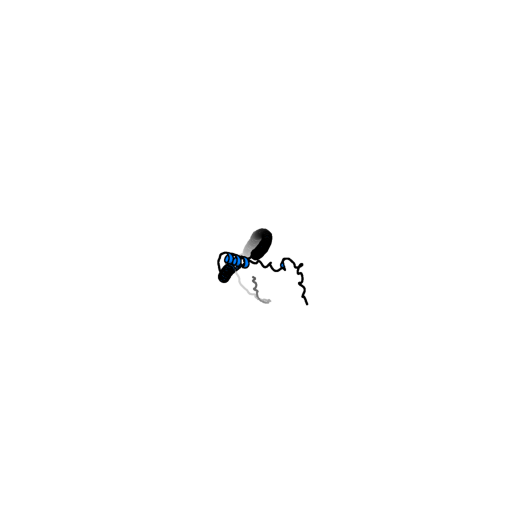1.25 207 THR A N 1
ATOM 1632 C CA . THR A 1 207 ? 63.261 0.341 -130.680 1.00 51.25 207 THR A CA 1
ATOM 1633 C C . THR A 1 207 ? 63.205 -0.677 -131.818 1.00 51.25 207 THR A C 1
ATOM 1635 O O . THR A 1 207 ? 64.025 -0.604 -132.729 1.00 51.25 207 THR A O 1
ATOM 1638 N N . GLU A 1 208 ? 62.195 -1.552 -131.827 1.00 49.47 208 GLU A N 1
ATOM 1639 C CA . GLU A 1 208 ? 61.874 -2.427 -132.964 1.00 49.47 208 GLU A CA 1
ATOM 1640 C C . GLU A 1 208 ? 61.440 -1.602 -134.193 1.00 49.47 208 GLU A C 1
ATOM 1642 O O . GLU A 1 208 ? 61.934 -1.827 -135.296 1.00 49.47 208 GLU A O 1
ATOM 1647 N N . GLU A 1 209 ? 60.628 -0.555 -134.001 1.00 48.31 209 GLU A N 1
ATOM 1648 C CA . GLU A 1 209 ? 60.227 0.401 -135.051 1.00 48.31 209 GLU A CA 1
ATOM 1649 C C . GLU A 1 209 ? 61.381 1.287 -135.580 1.00 48.31 209 GLU A C 1
ATOM 1651 O O . GLU A 1 209 ? 61.203 1.995 -136.571 1.00 48.31 209 GLU A O 1
ATOM 1656 N N . ALA A 1 210 ? 62.565 1.277 -134.951 1.00 47.03 210 ALA A N 1
ATOM 1657 C CA . ALA A 1 210 ? 63.664 2.200 -135.266 1.00 47.03 210 ALA A CA 1
ATOM 1658 C C . ALA A 1 210 ? 64.801 1.612 -136.127 1.00 47.03 210 ALA A C 1
ATOM 1660 O O . ALA A 1 210 ? 65.747 2.342 -136.433 1.00 47.03 210 ALA A O 1
ATOM 1661 N N . GLN A 1 211 ? 64.761 0.327 -136.516 1.00 41.09 211 GLN A N 1
ATOM 1662 C CA . GLN A 1 211 ? 65.876 -0.318 -137.238 1.00 41.09 211 GLN A CA 1
ATOM 1663 C C . GLN A 1 211 ? 65.485 -1.235 -138.419 1.00 41.09 211 GLN A C 1
ATOM 1665 O O . GLN A 1 211 ? 65.905 -2.391 -138.452 1.00 41.09 211 GLN A O 1
ATOM 1670 N N . LYS A 1 212 ? 64.790 -0.705 -139.445 1.00 33.53 212 LYS A N 1
ATOM 1671 C CA . LYS A 1 212 ? 65.188 -0.791 -140.884 1.00 33.53 212 LYS A CA 1
ATOM 1672 C C . LYS A 1 212 ? 64.151 -0.148 -141.840 1.00 33.53 212 LYS A C 1
ATOM 1674 O O . LYS A 1 212 ? 63.043 0.148 -141.405 1.00 33.53 212 LYS A O 1
ATOM 1679 N N . PRO A 1 213 ? 64.520 0.164 -143.104 1.00 36.41 213 PRO A N 1
ATOM 1680 C CA . PRO A 1 213 ? 63.726 1.042 -143.972 1.00 36.41 213 PRO A CA 1
ATOM 1681 C C . PRO A 1 213 ? 62.665 0.335 -144.844 1.00 36.41 213 PRO A C 1
ATOM 1683 O O . PRO A 1 213 ? 62.753 -0.859 -145.119 1.00 36.41 213 PRO A O 1
ATOM 1686 N N . LYS A 1 214 ? 61.716 1.147 -145.339 1.00 31.34 214 LYS A N 1
ATOM 1687 C CA . LYS A 1 214 ? 60.902 0.961 -146.567 1.00 31.34 214 LYS A CA 1
ATOM 1688 C C . LYS A 1 214 ? 61.786 0.557 -147.769 1.00 31.34 214 LYS A C 1
ATOM 1690 O O . LYS A 1 214 ? 62.955 0.930 -147.779 1.00 31.34 214 LYS A O 1
ATOM 1695 N N . GLU A 1 215 ? 61.343 -0.107 -148.843 1.00 31.69 215 GLU A N 1
ATOM 1696 C CA . GLU A 1 215 ? 60.039 -0.559 -149.409 1.00 31.69 215 GLU A CA 1
ATOM 1697 C C . GLU A 1 215 ? 60.378 -1.586 -150.546 1.00 31.69 215 GLU A C 1
ATOM 1699 O O . GLU A 1 215 ? 61.578 -1.743 -150.799 1.00 31.69 215 GLU A O 1
ATOM 1704 N N . PRO A 1 216 ? 59.460 -2.237 -151.316 1.00 43.53 216 PRO A N 1
ATOM 1705 C CA . PRO A 1 216 ? 57.989 -2.380 -151.271 1.00 43.53 216 PRO A CA 1
ATOM 1706 C C . PRO A 1 216 ? 57.584 -3.911 -151.194 1.00 43.53 216 PRO A C 1
ATOM 1708 O O . PRO A 1 216 ? 58.390 -4.673 -150.661 1.00 43.53 216 PRO A O 1
ATOM 1711 N N . PRO A 1 217 ? 56.388 -4.420 -151.614 1.00 47.06 217 PRO A N 1
ATOM 1712 C CA . PRO A 1 217 ? 55.897 -5.758 -151.200 1.00 47.06 217 PRO A CA 1
ATOM 1713 C C . PRO A 1 217 ? 56.032 -6.939 -152.200 1.00 47.06 217 PRO A C 1
ATOM 1715 O O . PRO A 1 217 ? 55.952 -6.761 -153.412 1.00 47.06 217 PRO A O 1
ATOM 1718 N N . ALA A 1 218 ? 56.089 -8.157 -151.637 1.00 30.77 218 ALA A N 1
ATOM 1719 C CA . ALA A 1 218 ? 55.760 -9.491 -152.190 1.00 30.77 218 ALA A CA 1
ATOM 1720 C C . ALA A 1 218 ? 55.469 -10.411 -150.964 1.00 30.77 218 ALA A C 1
ATOM 1722 O O . ALA A 1 218 ? 56.129 -10.225 -149.944 1.00 30.77 218 ALA A O 1
ATOM 1723 N N . ALA A 1 219 ? 54.425 -11.244 -150.835 1.00 31.12 219 ALA A N 1
ATOM 1724 C CA . ALA A 1 219 ? 53.793 -12.275 -151.682 1.00 31.12 219 ALA A CA 1
ATOM 1725 C C . ALA A 1 219 ? 54.312 -13.707 -151.375 1.00 31.12 219 ALA A C 1
ATOM 1727 O O . ALA A 1 219 ? 55.455 -14.005 -151.693 1.00 31.12 219 ALA A O 1
ATOM 1728 N N . GLU A 1 220 ? 53.417 -14.546 -150.811 1.00 31.98 220 GLU A N 1
ATOM 1729 C CA . GLU A 1 220 ? 53.404 -16.037 -150.816 1.00 31.98 220 GLU A CA 1
ATOM 1730 C C . GLU A 1 220 ? 54.563 -16.779 -150.071 1.00 31.98 220 GLU A C 1
ATOM 1732 O O . GLU A 1 220 ? 55.647 -16.240 -149.894 1.00 31.98 220 GLU A O 1
ATOM 1737 N N . GLU A 1 221 ? 54.427 -17.997 -149.511 1.00 31.42 221 GLU A N 1
ATOM 1738 C CA . GLU A 1 221 ? 53.271 -18.898 -149.304 1.00 31.42 221 GLU A CA 1
ATOM 1739 C C . GLU A 1 221 ? 53.470 -19.844 -148.075 1.00 31.42 221 GLU A C 1
ATOM 1741 O O . GLU A 1 221 ? 54.576 -19.991 -147.565 1.00 31.42 221 GLU A O 1
ATOM 1746 N N . VAL A 1 222 ? 52.374 -20.480 -147.626 1.00 34.34 222 VAL A N 1
ATOM 1747 C CA . VAL A 1 222 ? 52.218 -21.798 -146.939 1.00 34.34 222 VAL A CA 1
ATOM 1748 C C . VAL A 1 222 ? 53.383 -22.432 -146.133 1.00 34.34 222 VAL A C 1
ATOM 1750 O O . VAL A 1 222 ? 54.372 -22.873 -146.707 1.00 34.34 222 VAL A O 1
ATOM 1753 N N . ALA A 1 223 ? 53.134 -22.720 -144.836 1.00 30.14 223 ALA A N 1
ATOM 1754 C CA . ALA A 1 223 ? 53.245 -24.082 -144.253 1.00 30.14 223 ALA A CA 1
ATOM 1755 C C . ALA A 1 223 ? 52.688 -24.204 -142.805 1.00 30.14 223 ALA A C 1
ATOM 1757 O O . ALA A 1 223 ? 53.192 -23.599 -141.862 1.00 30.14 223 ALA A O 1
ATOM 1758 N N . GLU A 1 224 ? 51.675 -25.058 -142.632 1.00 29.22 224 GLU A N 1
ATOM 1759 C CA . GLU A 1 224 ? 51.244 -25.698 -141.364 1.00 29.22 224 GLU A CA 1
ATOM 1760 C C . GLU A 1 224 ? 52.094 -26.997 -141.129 1.00 29.22 224 GLU A C 1
ATOM 1762 O O . GLU A 1 224 ? 52.953 -27.262 -141.976 1.00 29.22 224 GLU A O 1
ATOM 1767 N N . PRO A 1 225 ? 51.885 -27.894 -140.120 1.00 49.16 225 PRO A N 1
ATOM 1768 C CA . PRO A 1 225 ? 50.985 -27.869 -138.948 1.00 49.16 225 PRO A CA 1
ATOM 1769 C C . PRO A 1 225 ? 51.560 -28.429 -137.601 1.00 49.16 225 PRO A C 1
ATOM 1771 O O . PRO A 1 225 ? 52.621 -29.041 -137.563 1.00 49.16 225 PRO A O 1
ATOM 1774 N N . ARG A 1 226 ? 50.716 -28.393 -136.543 1.00 32.44 226 ARG A N 1
ATOM 1775 C CA . ARG A 1 226 ? 50.544 -29.407 -135.447 1.00 32.44 226 ARG A CA 1
ATOM 1776 C C . ARG A 1 226 ? 51.674 -29.707 -134.414 1.00 32.44 226 ARG A C 1
ATOM 1778 O O . ARG A 1 226 ? 52.849 -29.610 -134.719 1.00 32.44 226 ARG A O 1
ATOM 1785 N N . SER A 1 227 ? 51.403 -30.220 -133.190 1.00 34.28 227 SER A N 1
ATOM 1786 C CA . SER A 1 227 ? 50.232 -30.126 -132.262 1.00 34.28 227 SER A CA 1
ATOM 1787 C C . SER A 1 227 ? 50.397 -30.967 -130.963 1.00 34.28 227 SER A C 1
ATOM 1789 O O . SER A 1 227 ? 50.928 -32.068 -131.059 1.00 34.28 227 SER A O 1
ATOM 1791 N N . VAL A 1 228 ? 49.749 -30.549 -129.849 1.00 38.19 228 VAL A N 1
ATOM 1792 C CA . VAL A 1 228 ? 49.427 -31.301 -128.584 1.00 38.19 228 VAL A CA 1
ATOM 1793 C C . VAL A 1 228 ? 50.608 -31.934 -127.793 1.00 38.19 228 VAL A C 1
ATOM 1795 O O . VAL A 1 228 ? 51.728 -31.932 -128.285 1.00 38.19 228 VAL A O 1
ATOM 1798 N N . ARG A 1 229 ? 50.500 -32.410 -126.528 1.00 37.25 229 ARG A N 1
ATOM 1799 C CA . ARG A 1 229 ? 49.389 -32.747 -125.575 1.00 37.25 229 ARG A CA 1
ATOM 1800 C C . ARG A 1 229 ? 49.889 -32.570 -124.102 1.00 37.25 229 ARG A C 1
ATOM 1802 O O . ARG A 1 229 ? 51.100 -32.555 -123.922 1.00 37.25 229 ARG A O 1
ATOM 1809 N N . ASP A 1 230 ? 49.124 -32.508 -122.997 1.00 32.72 230 ASP A N 1
ATOM 1810 C CA . ASP A 1 230 ? 47.663 -32.439 -122.725 1.00 32.72 230 ASP A CA 1
ATOM 1811 C C . ASP A 1 230 ? 47.310 -31.116 -121.976 1.00 32.72 230 ASP A C 1
ATOM 1813 O O . ASP A 1 230 ? 47.628 -30.086 -122.564 1.00 32.72 230 ASP A O 1
ATOM 1817 N N . ALA A 1 231 ? 46.733 -30.928 -120.769 1.00 34.56 231 ALA A N 1
ATOM 1818 C CA . ALA A 1 231 ? 46.115 -31.702 -119.657 1.00 34.56 231 ALA A CA 1
ATOM 1819 C C . ALA A 1 231 ? 45.104 -30.741 -118.931 1.00 34.56 231 ALA A C 1
ATOM 1821 O O . ALA A 1 231 ? 45.214 -29.532 -119.128 1.00 34.56 231 ALA A O 1
ATOM 1822 N N . ALA A 1 232 ? 44.056 -31.072 -118.150 1.00 32.25 232 ALA A N 1
ATOM 1823 C CA . ALA A 1 232 ? 43.656 -32.194 -117.267 1.00 32.25 232 ALA A CA 1
ATOM 1824 C C . ALA A 1 232 ? 44.218 -32.135 -115.812 1.00 32.25 232 ALA A C 1
ATOM 1826 O O . ALA A 1 232 ? 45.418 -31.955 -115.657 1.00 32.25 232 ALA A O 1
ATOM 1827 N N . LEU A 1 233 ? 43.449 -32.300 -114.706 1.00 34.84 233 LEU A N 1
ATOM 1828 C CA . LEU A 1 233 ? 41.986 -32.482 -114.488 1.00 34.84 233 LEU A CA 1
ATOM 1829 C C . LEU A 1 233 ? 41.563 -32.183 -113.005 1.00 34.84 233 LEU A C 1
ATOM 1831 O O . LEU A 1 233 ? 42.219 -32.704 -112.115 1.00 34.84 233 LEU A O 1
ATOM 1835 N N . GLN A 1 234 ? 40.414 -31.499 -112.772 1.00 36.47 234 GLN A N 1
ATOM 1836 C CA . GLN A 1 234 ? 39.425 -31.700 -111.653 1.00 36.47 234 GLN A CA 1
ATOM 1837 C C . GLN A 1 234 ? 39.857 -31.554 -110.148 1.00 36.47 234 GLN A C 1
ATOM 1839 O O . GLN A 1 234 ? 41.041 -31.483 -109.863 1.00 36.47 234 GLN A O 1
ATOM 1844 N N . SER A 1 235 ? 39.001 -31.470 -109.096 1.00 31.52 235 SER A N 1
ATOM 1845 C CA . SER A 1 235 ? 37.543 -31.198 -108.885 1.00 31.52 235 SER A CA 1
ATOM 1846 C C . SER A 1 235 ? 37.251 -30.789 -107.401 1.00 31.52 235 SER A C 1
ATOM 1848 O O . SER A 1 235 ? 38.138 -30.908 -106.562 1.00 31.52 235 SER A O 1
ATOM 1850 N N . ALA A 1 236 ? 35.985 -30.439 -107.093 1.00 33.75 236 ALA A N 1
ATOM 1851 C CA . ALA A 1 236 ? 35.308 -30.258 -105.780 1.00 33.75 236 ALA A CA 1
ATOM 1852 C C . ALA A 1 236 ? 35.692 -29.011 -104.932 1.00 33.75 236 ALA A C 1
ATOM 1854 O O . ALA A 1 236 ? 36.859 -28.657 -104.856 1.00 33.75 236 ALA A O 1
ATOM 1855 N N . ALA A 1 237 ? 34.803 -28.203 -104.321 1.00 34.62 237 ALA A N 1
ATOM 1856 C CA . ALA A 1 237 ? 33.408 -28.299 -103.825 1.00 34.62 237 ALA A CA 1
ATOM 1857 C C . ALA A 1 237 ? 33.223 -28.905 -102.413 1.00 34.62 237 ALA A C 1
ATOM 1859 O O . ALA A 1 237 ? 33.591 -30.055 -102.213 1.00 34.62 237 ALA A O 1
ATOM 1860 N N . ILE A 1 238 ? 32.604 -28.134 -101.492 1.00 35.75 238 ILE A N 1
ATOM 1861 C CA . ILE A 1 238 ? 31.656 -28.500 -100.396 1.00 35.75 238 ILE A CA 1
ATOM 1862 C C . ILE A 1 238 ? 31.467 -27.298 -99.428 1.00 35.75 238 ILE A C 1
ATOM 1864 O O . ILE A 1 238 ? 32.385 -26.506 -99.231 1.00 35.75 238 ILE A O 1
ATOM 1868 N N . ILE A 1 239 ? 30.267 -27.165 -98.843 1.00 45.41 239 ILE A N 1
ATOM 1869 C CA . ILE A 1 239 ? 29.864 -26.232 -97.761 1.00 45.41 239 ILE A CA 1
ATOM 1870 C C . ILE A 1 239 ? 29.010 -27.063 -96.777 1.00 45.41 239 ILE A C 1
ATOM 1872 O O . ILE A 1 239 ? 28.209 -27.861 -97.274 1.00 45.41 239 ILE A O 1
ATOM 1876 N N . PRO A 1 240 ? 29.184 -26.967 -95.440 1.00 49.59 240 PRO A N 1
ATOM 1877 C CA . PRO A 1 240 ? 28.042 -26.548 -94.593 1.00 49.59 240 PRO A CA 1
ATOM 1878 C C . PRO A 1 240 ? 28.390 -25.833 -93.255 1.00 49.59 240 PRO A C 1
ATOM 1880 O O . PRO A 1 240 ? 29.454 -26.048 -92.690 1.00 49.59 240 PRO A O 1
ATOM 1883 N N . GLU A 1 241 ? 27.404 -25.071 -92.750 1.00 35.22 241 GLU A N 1
ATOM 1884 C CA . GLU A 1 241 ? 26.997 -24.882 -91.328 1.00 35.22 241 GLU A CA 1
ATOM 1885 C C . GLU A 1 241 ? 27.987 -24.386 -90.232 1.00 35.22 241 GLU A C 1
ATOM 1887 O O . GLU A 1 241 ? 29.192 -24.303 -90.430 1.00 35.22 241 GLU A O 1
ATOM 1892 N N . ALA A 1 242 ? 27.553 -24.106 -88.988 1.00 39.28 242 ALA A N 1
ATOM 1893 C CA . ALA A 1 242 ? 26.480 -23.226 -88.452 1.00 39.28 242 ALA A CA 1
ATOM 1894 C C . ALA A 1 242 ? 26.315 -23.468 -86.927 1.00 39.28 242 ALA A C 1
ATOM 1896 O O . ALA A 1 242 ? 26.281 -24.618 -86.520 1.00 39.28 242 ALA A O 1
ATOM 1897 N N . HIS A 1 243 ? 26.182 -22.409 -86.111 1.00 39.09 243 HIS A N 1
ATOM 1898 C CA . HIS A 1 243 ? 25.616 -22.337 -84.733 1.00 39.09 243 HIS A CA 1
ATOM 1899 C C . HIS A 1 243 ? 25.881 -20.896 -84.210 1.00 39.09 243 HIS A C 1
ATOM 1901 O O . HIS A 1 243 ? 26.946 -20.365 -84.515 1.00 39.09 243 HIS A O 1
ATOM 1907 N N . ILE A 1 244 ? 25.024 -20.104 -83.539 1.00 47.44 244 ILE A N 1
ATOM 1908 C CA . ILE A 1 244 ? 23.731 -20.235 -82.814 1.00 47.44 244 ILE A CA 1
ATOM 1909 C C . ILE A 1 244 ? 23.846 -20.732 -81.354 1.00 47.44 244 ILE A C 1
ATOM 1911 O O . ILE A 1 244 ? 24.450 -21.775 -81.118 1.00 47.44 244 ILE A O 1
ATOM 1915 N N . SER A 1 245 ? 23.172 -20.009 -80.427 1.00 40.69 245 SER A N 1
ATOM 1916 C CA . SER A 1 245 ? 23.186 -20.071 -78.931 1.00 40.69 245 SER A CA 1
ATOM 1917 C C . SER A 1 245 ? 24.461 -19.495 -78.273 1.00 40.69 245 SER A C 1
ATOM 1919 O O . SER A 1 245 ? 25.511 -19.523 -78.906 1.00 40.69 245 SER A O 1
ATOM 1921 N N . GLU A 1 246 ? 24.480 -18.871 -77.082 1.00 48.25 246 GLU A N 1
ATOM 1922 C CA . GLU A 1 246 ? 23.482 -18.404 -76.076 1.00 48.25 246 GLU A CA 1
ATOM 1923 C C . GLU A 1 246 ? 24.001 -17.052 -75.492 1.00 48.25 246 GLU A C 1
ATOM 1925 O O . GLU A 1 246 ? 25.176 -16.740 -75.658 1.00 48.25 246 GLU A O 1
ATOM 1930 N N . SER A 1 247 ? 23.260 -16.120 -74.870 1.00 47.34 247 SER A N 1
ATOM 1931 C CA . SER A 1 247 ? 21.957 -16.099 -74.174 1.00 47.34 247 SER A CA 1
ATOM 1932 C C . SER A 1 247 ? 21.909 -16.663 -72.742 1.00 47.34 247 SER A C 1
ATOM 1934 O O . SER A 1 247 ? 21.250 -17.667 -72.509 1.00 47.34 247 SER A O 1
ATOM 1936 N N . LEU A 1 248 ? 22.481 -15.933 -71.775 1.00 46.66 248 LEU A N 1
ATOM 1937 C CA . LEU A 1 248 ? 21.984 -15.810 -70.389 1.00 46.66 248 LEU A CA 1
ATOM 1938 C C . LEU A 1 248 ? 22.410 -14.434 -69.821 1.00 46.66 248 LEU A C 1
ATOM 1940 O O . LEU A 1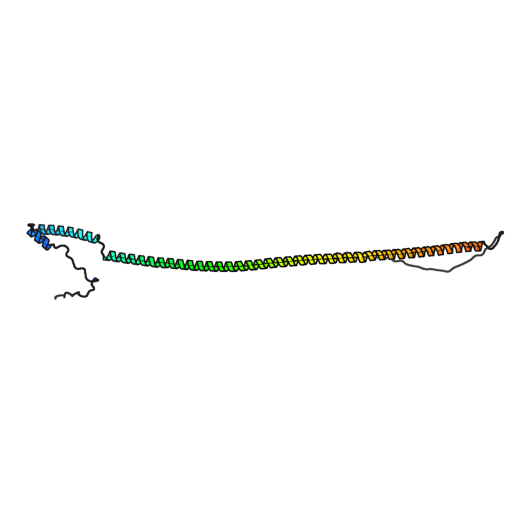 248 ? 23.411 -13.876 -70.272 1.00 46.66 248 LEU A O 1
ATOM 1944 N N . GLY A 1 249 ? 21.680 -13.813 -68.889 1.00 43.25 249 GLY A N 1
ATOM 1945 C CA . GLY A 1 249 ? 20.494 -14.300 -68.165 1.00 43.25 249 GLY A CA 1
ATOM 1946 C C . GLY A 1 249 ? 20.764 -14.376 -66.672 1.00 43.25 249 GLY A C 1
ATOM 1947 O O . GLY A 1 249 ? 21.349 -15.398 -66.264 1.00 43.25 249 GLY A O 1
#

Foldseek 3Di:
DDDDDDDPPDDDPVPDPDPDDPPDDLVVQLVVVVVVVDDSVRSVVVSVVVVVVVVVVVVVVVVVDDDPVVVVVVVVVVVVVVVVVVVVVVVVVVVVVVVVVVVVVVVVVVVVVVVVVVVVVVVVVVVVVVVVVVVVVVVVVVVVVVVVVVVVVVVVVVVCCCVVVVVVVVVVVVVVVVVVVVVVVVVVVVVVVVVVVVVVVVVVVVVVVPDDDDDDDDDDDDDDDDDDDDDDDYDDDDDDDDDDDDDDD

pLDDT: mean 79.56, std 22.45, range [29.22, 98.62]